Protein AF-A0A1V6HBG2-F1 (afdb_monomer_lite)

Secondary structure (DSSP, 8-state):
--------------------TTS--PPPHHHH-HHHHHHHHHHHHHT-GGGTPEEEETTEEEPPP-B-GGG--TTS-SS-GGG-B-----SSEEPPS--SHHHHHHHHHHHHHHGGGSS-THHHHTT--EETTSTTS----GGG--PPEEEE-TTT--EEEE----S-TT---HHHHHHHHHHHHHHHHHH--HHHHHHHHHHHHHHHHHHHHHHHHHHHHHT---

Structure (mmCIF, N/CA/C/O backbone):
data_AF-A0A1V6HBG2-F1
#
_entry.id   AF-A0A1V6HBG2-F1
#
loop_
_atom_site.group_PDB
_atom_site.id
_atom_site.type_symbol
_atom_site.label_atom_id
_atom_site.label_alt_id
_atom_site.label_comp_id
_atom_site.label_asym_id
_atom_site.label_entity_id
_atom_site.label_seq_id
_atom_site.pdbx_PDB_ins_code
_atom_site.Cartn_x
_atom_site.Cartn_y
_atom_site.Cartn_z
_atom_site.occupancy
_atom_site.B_iso_or_equiv
_atom_site.auth_seq_id
_atom_site.auth_comp_id
_atom_site.auth_asym_id
_atom_site.auth_atom_id
_atom_site.pdbx_PDB_model_num
ATOM 1 N N . MET A 1 1 ? 19.382 -9.567 -43.326 1.00 40.16 1 MET A N 1
ATOM 2 C CA . MET A 1 1 ? 19.054 -10.522 -42.252 1.00 40.16 1 MET A CA 1
ATOM 3 C C . MET A 1 1 ? 20.364 -11.150 -41.805 1.00 40.16 1 MET A C 1
ATOM 5 O O . MET A 1 1 ? 20.858 -12.051 -42.464 1.00 40.16 1 MET A O 1
ATOM 9 N N . THR A 1 2 ? 20.945 -10.594 -40.748 1.00 20.48 2 THR A N 1
ATOM 10 C CA . THR A 1 2 ? 22.055 -11.161 -39.975 1.00 20.48 2 THR A CA 1
ATOM 11 C C . THR A 1 2 ? 21.740 -10.829 -38.526 1.00 20.48 2 THR A C 1
ATOM 13 O O . THR A 1 2 ? 21.570 -9.667 -38.167 1.00 20.48 2 THR A O 1
ATOM 16 N N . LEU A 1 3 ? 21.523 -11.893 -37.759 1.00 33.72 3 LEU A N 1
ATOM 17 C CA . LEU A 1 3 ? 21.436 -11.902 -36.307 1.00 33.72 3 LEU A CA 1
ATO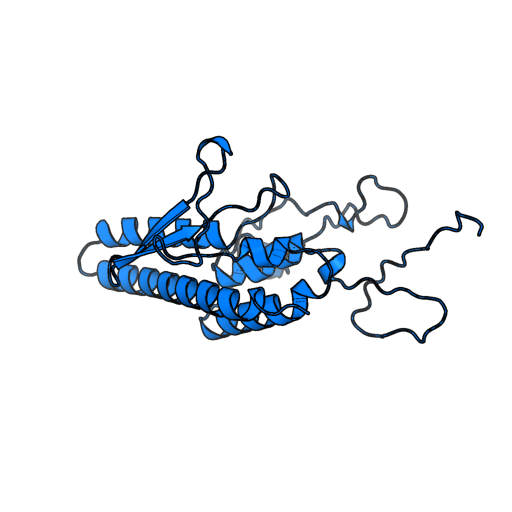M 18 C C . LEU A 1 3 ? 22.806 -11.510 -35.730 1.00 33.72 3 LEU A C 1
ATOM 20 O O . LEU A 1 3 ? 23.821 -11.705 -36.395 1.00 33.72 3 LEU A O 1
ATOM 24 N N . THR A 1 4 ? 22.786 -10.997 -34.499 1.00 38.78 4 THR A N 1
ATOM 25 C CA . THR A 1 4 ? 23.921 -10.593 -33.648 1.00 38.78 4 THR A CA 1
ATOM 26 C C . THR A 1 4 ? 24.711 -9.365 -34.102 1.00 38.78 4 THR A C 1
ATOM 28 O O . THR A 1 4 ? 25.715 -9.483 -34.791 1.00 38.78 4 THR A O 1
ATOM 31 N N . ASP A 1 5 ? 24.312 -8.197 -33.595 1.00 28.11 5 ASP A N 1
ATOM 32 C CA . ASP A 1 5 ? 25.282 -7.303 -32.960 1.00 28.11 5 ASP A CA 1
ATOM 33 C C . ASP A 1 5 ? 24.652 -6.692 -31.699 1.00 28.11 5 ASP A C 1
ATOM 35 O O . ASP A 1 5 ? 23.468 -6.351 -31.669 1.00 28.11 5 ASP A O 1
ATOM 39 N N . SER A 1 6 ? 25.425 -6.714 -30.623 1.00 28.81 6 SER A N 1
ATOM 40 C CA . SER A 1 6 ? 25.018 -6.545 -29.233 1.00 28.81 6 SER A CA 1
ATOM 41 C C . SER A 1 6 ? 24.585 -5.112 -28.941 1.00 28.81 6 SER A C 1
ATOM 43 O O . SER A 1 6 ? 25.405 -4.196 -28.968 1.00 28.81 6 SER A O 1
ATOM 45 N N . THR A 1 7 ? 23.311 -4.918 -28.598 1.00 35.06 7 THR A N 1
ATOM 46 C CA . THR A 1 7 ? 22.830 -3.680 -27.979 1.00 35.06 7 THR A CA 1
ATOM 47 C C . THR A 1 7 ? 23.600 -3.448 -26.685 1.00 35.06 7 THR A C 1
ATOM 49 O O . THR A 1 7 ? 23.367 -4.110 -25.675 1.00 35.06 7 THR A O 1
ATOM 52 N N . VAL A 1 8 ? 24.548 -2.515 -26.731 1.00 35.19 8 VAL A N 1
ATOM 53 C CA . VAL A 1 8 ? 25.175 -1.949 -25.541 1.00 35.19 8 VAL A CA 1
ATOM 54 C C . VAL A 1 8 ? 24.080 -1.204 -24.785 1.00 35.19 8 VAL A C 1
ATOM 56 O O . VAL A 1 8 ? 23.616 -0.149 -25.213 1.00 35.19 8 VAL A O 1
ATOM 59 N N . TYR A 1 9 ? 23.626 -1.784 -23.678 1.00 38.12 9 TYR A N 1
ATOM 60 C CA . TYR A 1 9 ? 22.721 -1.112 -22.759 1.00 38.12 9 TYR A CA 1
ATOM 61 C C . TYR A 1 9 ? 23.548 -0.163 -21.898 1.00 38.12 9 TYR A C 1
ATOM 63 O O . TYR A 1 9 ? 24.277 -0.589 -21.005 1.00 38.12 9 TYR A O 1
ATOM 71 N N . PHE A 1 10 ? 23.451 1.135 -22.170 1.00 37.22 10 PHE A N 1
ATOM 72 C CA . PHE A 1 10 ? 23.971 2.137 -21.252 1.00 37.22 10 PHE A CA 1
ATOM 73 C C . PHE A 1 10 ? 22.989 2.257 -20.084 1.00 37.22 10 PHE A C 1
ATOM 75 O O . PHE A 1 10 ? 21.961 2.925 -20.185 1.00 37.22 10 PHE A O 1
ATOM 82 N N . THR A 1 11 ? 23.292 1.598 -18.966 1.00 41.03 11 THR A N 1
ATOM 83 C CA . THR A 1 11 ? 22.636 1.873 -17.683 1.00 41.03 11 THR A CA 1
ATOM 84 C C . THR A 1 11 ? 23.168 3.207 -17.177 1.00 41.03 11 THR A C 1
ATOM 86 O O . THR A 1 11 ? 24.190 3.278 -16.498 1.00 41.03 11 THR A O 1
ATOM 89 N N . THR A 1 12 ? 22.534 4.289 -17.608 1.00 42.34 12 THR A N 1
ATOM 90 C CA . THR A 1 12 ? 22.891 5.641 -17.192 1.00 42.34 12 THR A CA 1
ATOM 91 C C . THR A 1 12 ? 21.928 6.114 -16.108 1.00 42.34 12 THR A C 1
ATOM 93 O O . THR A 1 12 ? 20.716 5.966 -16.232 1.00 42.34 12 THR A O 1
ATOM 96 N N . ASN A 1 13 ? 22.467 6.692 -15.033 1.00 39.66 13 ASN A N 1
ATOM 97 C CA . ASN A 1 13 ? 21.696 7.213 -13.895 1.00 39.66 13 ASN A CA 1
ATOM 98 C C . ASN A 1 13 ? 21.085 8.598 -14.188 1.00 39.66 13 ASN A C 1
ATOM 100 O O . ASN A 1 13 ? 20.590 9.267 -13.281 1.00 39.66 13 ASN A O 1
ATOM 104 N N . TYR A 1 14 ? 21.169 9.066 -15.436 1.00 36.22 14 TYR A N 1
ATOM 105 C CA . TYR A 1 14 ? 20.658 10.365 -15.842 1.00 36.22 14 TYR A CA 1
ATOM 106 C C . TYR A 1 14 ? 19.145 10.292 -16.048 1.00 36.22 14 TYR A C 1
ATOM 108 O O . TYR A 1 14 ? 18.638 9.838 -17.073 1.00 36.22 14 TYR A O 1
ATOM 116 N N . VAL A 1 15 ? 18.420 10.764 -15.036 1.00 42.03 15 VAL A N 1
ATOM 117 C CA . VAL A 1 15 ? 16.996 11.068 -15.134 1.00 42.03 15 VAL A CA 1
ATOM 118 C C . VAL A 1 15 ? 16.856 12.316 -16.003 1.00 42.03 15 VAL A C 1
ATOM 120 O O . VAL A 1 15 ? 17.037 13.433 -15.529 1.00 42.03 15 VAL A O 1
ATOM 123 N N . GLY A 1 16 ? 16.551 12.118 -17.283 1.00 36.56 16 GLY A N 1
ATOM 124 C CA . GLY A 1 16 ? 16.119 13.195 -18.168 1.00 36.56 16 GLY A CA 1
ATOM 125 C C . GLY A 1 16 ? 17.126 13.575 -19.242 1.00 36.56 16 GLY A C 1
ATOM 126 O O . GLY A 1 16 ? 17.815 14.575 -19.130 1.00 36.56 16 GLY A O 1
ATOM 127 N N . GLU A 1 17 ? 17.128 12.821 -20.332 1.00 34.53 17 GLU A N 1
ATOM 128 C CA . GLU A 1 17 ? 17.097 13.399 -21.676 1.00 34.53 17 GLU A CA 1
ATOM 129 C C . GLU A 1 17 ? 16.695 12.280 -22.638 1.00 34.53 17 GLU A C 1
ATOM 131 O O . GLU A 1 17 ? 17.318 11.217 -22.681 1.00 34.53 17 GLU A O 1
ATOM 136 N N . GLN A 1 18 ? 15.616 12.488 -23.395 1.00 40.25 18 GLN A N 1
ATOM 137 C CA . GLN A 1 18 ? 15.393 11.725 -24.618 1.00 40.25 18 GLN A CA 1
ATOM 138 C C . GLN A 1 18 ? 16.570 12.049 -25.543 1.00 40.25 18 GLN A C 1
ATOM 140 O O . GLN A 1 18 ? 16.596 13.102 -26.174 1.00 40.25 18 GLN A O 1
ATOM 145 N N . LEU A 1 19 ? 17.584 11.183 -25.567 1.00 38.66 19 LEU A N 1
ATOM 146 C CA . LEU A 1 19 ? 18.695 11.317 -26.500 1.00 38.66 19 LEU A CA 1
ATOM 147 C C . LEU A 1 19 ? 18.149 11.280 -27.932 1.00 38.66 19 LEU A C 1
ATOM 149 O O . LEU A 1 19 ? 17.305 10.447 -28.270 1.00 38.66 19 LEU A O 1
ATOM 153 N N . ASN A 1 20 ? 18.642 12.204 -28.761 1.00 34.88 20 ASN A N 1
ATOM 154 C CA . ASN A 1 20 ? 18.311 12.308 -30.179 1.00 34.88 20 ASN A CA 1
ATOM 155 C C . ASN A 1 20 ? 18.386 10.939 -30.875 1.00 34.88 20 ASN A C 1
ATOM 157 O O . ASN A 1 20 ? 19.337 10.176 -30.688 1.00 34.88 20 ASN A O 1
ATOM 161 N N . ILE A 1 21 ? 17.370 10.662 -31.696 1.00 37.62 21 ILE A N 1
ATOM 162 C CA . ILE A 1 21 ? 17.192 9.422 -32.455 1.00 37.62 21 ILE A CA 1
ATOM 163 C C . ILE A 1 21 ? 18.471 9.128 -33.249 1.00 37.62 21 ILE A C 1
ATOM 165 O O . ILE A 1 21 ? 18.809 9.853 -34.184 1.00 37.62 21 ILE A O 1
ATOM 169 N N . GLY A 1 22 ? 19.183 8.064 -32.869 1.00 39.09 22 GLY A N 1
ATOM 170 C CA . GLY A 1 22 ? 20.369 7.618 -33.596 1.00 39.09 22 GLY A CA 1
ATOM 171 C C . GLY A 1 22 ? 21.224 6.548 -32.919 1.00 39.09 22 GLY A C 1
ATOM 172 O O . GLY A 1 22 ? 21.730 5.688 -33.630 1.00 39.09 22 GLY A O 1
ATOM 173 N N . VAL A 1 23 ? 21.416 6.556 -31.589 1.00 39.62 23 VAL A N 1
ATOM 174 C CA . VAL A 1 23 ? 22.375 5.597 -30.975 1.00 39.62 23 VAL A CA 1
ATOM 175 C C . VAL A 1 23 ? 22.161 5.233 -29.494 1.00 39.62 23 VAL A C 1
ATOM 177 O O . VAL A 1 23 ? 22.979 4.510 -28.934 1.00 39.62 23 VAL A O 1
ATOM 180 N N . GLY A 1 24 ? 21.088 5.679 -28.836 1.00 40.38 24 GLY A N 1
ATOM 181 C CA . GLY A 1 24 ? 20.866 5.377 -27.415 1.00 40.38 24 GLY A CA 1
ATOM 182 C C . GLY A 1 24 ? 19.439 4.937 -27.133 1.00 40.38 24 GLY A C 1
ATOM 183 O O . GLY A 1 24 ? 18.517 5.736 -27.245 1.00 40.38 24 GLY A O 1
ATOM 184 N N . THR A 1 25 ? 19.247 3.679 -26.744 1.00 46.53 25 THR A N 1
ATOM 185 C CA . THR A 1 25 ? 18.007 3.243 -26.093 1.00 46.53 25 THR A CA 1
ATOM 186 C C . THR A 1 25 ? 18.159 3.546 -24.604 1.00 46.53 25 THR A C 1
ATOM 188 O O . THR A 1 25 ? 18.955 2.898 -23.928 1.00 46.53 25 THR A O 1
ATOM 191 N N . SER A 1 26 ? 17.466 4.564 -24.089 1.00 49.25 26 SER A N 1
ATOM 192 C CA . SER A 1 26 ? 17.419 4.821 -22.648 1.00 49.25 26 SER A CA 1
ATOM 193 C C . SER A 1 26 ? 16.424 3.862 -21.992 1.00 49.25 26 SER A C 1
ATOM 195 O O . SER A 1 26 ? 15.272 3.755 -22.408 1.00 49.25 26 SER A O 1
ATOM 197 N N . LEU A 1 27 ? 16.879 3.134 -20.974 1.00 55.50 27 LEU A N 1
ATOM 198 C CA . LEU A 1 27 ? 16.015 2.351 -20.092 1.00 55.50 27 LEU A CA 1
ATOM 199 C C . LEU A 1 27 ? 15.569 3.253 -18.942 1.00 55.50 27 LEU A C 1
ATOM 201 O O . LEU A 1 27 ? 16.401 3.876 -18.283 1.00 55.50 27 LEU A O 1
ATOM 205 N N . GLY A 1 28 ? 14.259 3.339 -18.710 1.00 58.44 28 GLY A N 1
ATOM 206 C CA . GLY A 1 28 ? 13.721 4.081 -17.575 1.00 58.44 28 GLY A CA 1
ATOM 207 C C . GLY A 1 28 ? 14.159 3.451 -16.252 1.00 58.44 28 GLY A C 1
ATOM 208 O O . GLY A 1 28 ? 14.283 2.230 -16.143 1.00 58.44 28 GLY A O 1
ATOM 209 N N . PHE A 1 29 ? 14.358 4.274 -15.219 1.00 65.00 29 PHE A N 1
ATOM 210 C CA . PHE A 1 29 ? 14.676 3.789 -13.869 1.00 65.00 29 PHE A CA 1
ATOM 211 C C . PHE A 1 29 ? 13.619 2.790 -13.368 1.00 65.00 29 PHE A C 1
ATOM 213 O O . PHE A 1 29 ? 13.948 1.785 -12.747 1.00 65.00 29 PHE A O 1
ATOM 220 N N . ASN A 1 30 ? 12.352 3.019 -13.713 1.00 63.91 30 ASN A N 1
ATOM 221 C CA . ASN A 1 30 ? 11.237 2.126 -13.417 1.00 63.91 30 ASN A CA 1
ATOM 222 C C . ASN A 1 30 ? 11.290 0.781 -14.141 1.00 63.91 30 ASN A C 1
ATOM 224 O O . ASN A 1 30 ? 10.834 -0.211 -13.585 1.00 63.91 30 ASN A O 1
ATOM 228 N N . THR A 1 31 ? 11.886 0.727 -15.331 1.00 65.00 31 THR A N 1
ATOM 229 C CA . THR A 1 31 ? 12.121 -0.533 -16.047 1.00 65.00 31 THR A CA 1
ATOM 230 C C . THR A 1 31 ? 13.219 -1.361 -15.382 1.00 65.00 31 THR A C 1
ATOM 232 O O . THR A 1 31 ? 13.162 -2.585 -15.382 1.00 65.00 31 THR A O 1
ATOM 235 N N . MET A 1 32 ? 14.226 -0.697 -14.811 1.00 67.19 32 MET A N 1
ATOM 236 C CA . MET A 1 32 ? 15.386 -1.360 -14.207 1.00 67.19 32 MET A CA 1
ATOM 237 C C . MET A 1 32 ? 15.162 -1.753 -12.742 1.00 67.19 32 MET A C 1
ATOM 239 O O . MET A 1 32 ? 15.692 -2.769 -12.297 1.00 67.19 32 MET A O 1
ATOM 243 N N . TYR A 1 33 ? 14.374 -0.969 -11.998 1.00 72.44 33 TYR A N 1
ATOM 244 C CA . TYR A 1 33 ? 14.186 -1.119 -10.550 1.00 72.44 33 TYR A CA 1
ATOM 245 C C . TYR A 1 33 ? 12.709 -1.179 -10.119 1.00 72.44 33 TYR A C 1
ATOM 247 O O . TYR A 1 33 ? 12.312 -0.478 -9.179 1.00 72.44 33 TYR A O 1
ATOM 255 N N . PRO A 1 34 ? 11.864 -2.012 -10.759 1.00 72.69 34 PRO A N 1
ATOM 256 C CA . PRO A 1 34 ? 10.439 -2.083 -10.428 1.00 72.69 34 PRO A CA 1
ATOM 257 C C . PRO A 1 34 ? 10.210 -2.560 -8.987 1.00 72.69 34 PRO A C 1
ATOM 259 O O . PRO A 1 34 ? 9.301 -2.086 -8.302 1.00 72.69 34 PRO A O 1
ATOM 262 N N . ARG A 1 35 ? 11.094 -3.426 -8.475 1.00 76.12 35 ARG A N 1
ATOM 263 C CA . ARG A 1 35 ? 11.065 -3.886 -7.084 1.00 76.12 35 ARG A CA 1
ATOM 264 C C . ARG A 1 35 ? 11.293 -2.743 -6.101 1.00 76.12 35 ARG A C 1
ATOM 266 O O . ARG A 1 35 ? 10.476 -2.552 -5.211 1.00 76.12 35 ARG A O 1
ATOM 273 N N . GLN A 1 36 ? 12.380 -1.985 -6.255 1.00 77.75 36 GLN A N 1
ATOM 274 C CA . GLN A 1 36 ? 12.714 -0.889 -5.340 1.00 77.75 36 GLN A CA 1
ATOM 275 C C . GLN A 1 36 ? 11.630 0.188 -5.365 1.00 77.75 36 GLN A C 1
ATOM 277 O O . GLN A 1 36 ? 11.296 0.743 -4.325 1.00 77.75 36 GLN A O 1
ATOM 282 N N . LEU A 1 37 ? 11.032 0.455 -6.529 1.00 78.75 37 LEU A N 1
ATOM 283 C CA . LEU A 1 37 ? 9.897 1.368 -6.612 1.00 78.75 37 LEU A CA 1
ATOM 284 C C . LEU A 1 37 ? 8.662 0.828 -5.891 1.00 78.75 37 LEU A C 1
ATOM 286 O O . LEU A 1 37 ? 8.026 1.585 -5.165 1.00 78.75 37 LEU A O 1
ATOM 290 N N . THR A 1 38 ? 8.350 -0.463 -6.032 1.00 80.62 38 THR A N 1
ATOM 291 C CA . THR A 1 38 ? 7.241 -1.098 -5.299 1.00 80.62 38 THR A CA 1
ATOM 292 C C . THR A 1 38 ? 7.481 -1.062 -3.790 1.00 80.62 38 THR A C 1
ATOM 294 O O . THR A 1 38 ? 6.574 -0.720 -3.036 1.00 80.62 38 THR A O 1
ATOM 297 N N . GLU A 1 39 ? 8.706 -1.345 -3.342 1.00 83.69 39 GLU A N 1
ATOM 298 C CA . GLU A 1 39 ? 9.106 -1.254 -1.936 1.00 83.69 39 GLU A CA 1
ATOM 299 C C . GLU A 1 39 ? 8.963 0.182 -1.413 1.00 83.69 39 GLU A C 1
ATOM 301 O O . GLU A 1 39 ? 8.314 0.397 -0.397 1.00 83.69 39 GLU A O 1
ATOM 306 N N . VAL A 1 40 ? 9.492 1.189 -2.112 1.00 82.94 40 VAL A N 1
ATOM 307 C CA . VAL A 1 40 ? 9.431 2.586 -1.648 1.00 82.94 40 VAL A CA 1
ATOM 308 C C . VAL A 1 40 ? 8.011 3.134 -1.685 1.00 82.94 40 VAL A C 1
ATOM 310 O O . VAL A 1 40 ? 7.500 3.577 -0.661 1.00 82.94 40 VAL A O 1
ATOM 313 N N . PHE A 1 41 ? 7.354 3.102 -2.845 1.00 85.75 41 PHE A N 1
ATOM 314 C CA . PHE A 1 41 ? 6.022 3.686 -3.003 1.00 85.75 41 PHE A CA 1
ATOM 315 C C . PHE A 1 41 ? 5.008 2.915 -2.172 1.00 85.75 41 PHE A C 1
ATOM 317 O O . PHE A 1 41 ? 4.245 3.510 -1.414 1.00 85.75 41 PHE A O 1
ATOM 324 N N . GLY A 1 42 ? 5.034 1.588 -2.283 1.00 86.00 42 GLY A N 1
ATOM 325 C CA . GLY A 1 42 ? 4.126 0.715 -1.563 1.00 86.00 42 GLY A CA 1
ATOM 326 C C . GLY A 1 42 ? 4.255 0.865 -0.060 1.00 86.00 42 GLY A C 1
ATOM 327 O O . GLY A 1 42 ? 3.247 0.981 0.626 1.00 86.00 42 GLY A O 1
ATOM 328 N N . SER A 1 43 ? 5.476 0.944 0.459 1.00 86.31 43 SER A N 1
ATOM 329 C CA . SER A 1 43 ? 5.666 1.088 1.897 1.00 86.31 43 SER A CA 1
ATOM 330 C C . SER A 1 43 ? 5.249 2.453 2.435 1.00 86.31 43 SER A C 1
ATOM 332 O O . SER A 1 43 ? 4.696 2.507 3.525 1.00 86.31 43 SER A O 1
ATOM 334 N N . ILE A 1 44 ? 5.411 3.545 1.678 1.00 88.06 44 ILE A N 1
ATOM 335 C CA . ILE A 1 44 ? 4.853 4.850 2.071 1.00 88.06 44 ILE A CA 1
ATOM 336 C C . ILE A 1 44 ? 3.321 4.783 2.088 1.00 88.06 44 ILE A C 1
ATOM 338 O O . ILE A 1 44 ? 2.690 5.265 3.023 1.00 88.06 44 ILE A O 1
ATOM 342 N N . ILE A 1 45 ? 2.709 4.140 1.089 1.00 88.19 45 ILE A N 1
ATOM 343 C CA . ILE A 1 45 ? 1.249 3.985 1.020 1.00 88.19 45 ILE A CA 1
ATOM 344 C C . ILE A 1 45 ? 0.722 3.186 2.221 1.00 88.19 45 ILE A C 1
ATOM 346 O O . ILE A 1 45 ? -0.271 3.571 2.834 1.00 88.19 45 ILE A O 1
ATOM 350 N N . VAL A 1 46 ? 1.405 2.103 2.592 1.00 88.69 46 VAL A N 1
ATOM 351 C CA . VAL A 1 46 ? 1.040 1.253 3.738 1.00 88.69 46 VAL A CA 1
ATOM 352 C C . VAL A 1 46 ? 1.418 1.892 5.088 1.00 88.69 46 VAL A C 1
ATOM 354 O O . VAL A 1 46 ? 0.823 1.570 6.123 1.00 88.69 46 VAL A O 1
ATOM 357 N N . GLY A 1 47 ? 2.375 2.822 5.104 1.00 85.19 47 GLY A N 1
ATOM 358 C CA . GLY A 1 47 ? 3.017 3.340 6.320 1.00 85.19 47 GLY A CA 1
ATOM 359 C C . GLY A 1 47 ? 4.052 2.374 6.918 1.00 85.19 47 GLY A C 1
ATOM 360 O O . GLY A 1 47 ? 4.316 2.402 8.118 1.00 85.19 47 GLY A O 1
ATOM 361 N N . ASP A 1 48 ? 4.613 1.480 6.104 1.00 86.06 48 ASP A N 1
ATOM 362 C CA . ASP A 1 48 ? 5.640 0.514 6.490 1.00 86.06 48 ASP A CA 1
ATOM 363 C C . ASP A 1 48 ? 7.036 1.156 6.418 1.00 86.06 48 ASP A C 1
ATOM 365 O O . ASP A 1 48 ? 7.662 1.283 5.365 1.00 86.06 48 ASP A O 1
ATOM 369 N N . LYS A 1 49 ? 7.536 1.619 7.561 1.00 84.25 49 LYS A N 1
ATOM 370 C CA . LYS A 1 49 ? 8.785 2.394 7.640 1.00 84.25 49 LYS A CA 1
ATOM 371 C C . LYS A 1 49 ? 10.023 1.577 7.238 1.00 84.25 49 LYS A C 1
ATOM 373 O O . LYS A 1 49 ? 11.021 2.168 6.817 1.00 84.25 49 LYS A O 1
ATOM 378 N N . ASP A 1 50 ? 9.942 0.244 7.248 1.0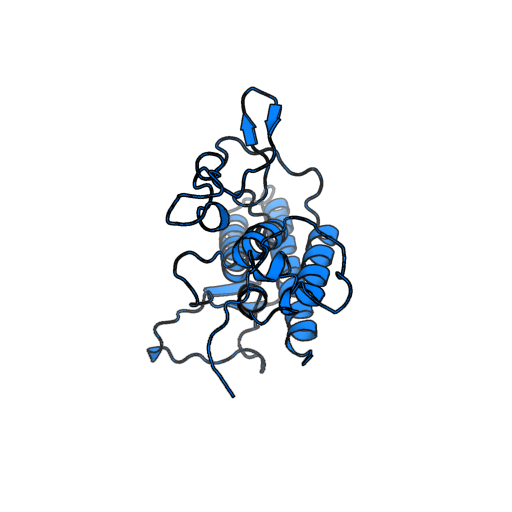0 81.88 50 ASP A N 1
ATOM 379 C CA . ASP A 1 50 ? 11.058 -0.668 6.965 1.00 81.88 50 ASP A CA 1
ATOM 380 C C . ASP A 1 50 ? 11.687 -0.490 5.586 1.00 81.88 50 ASP A C 1
ATOM 382 O O . ASP A 1 50 ? 12.837 -0.900 5.406 1.00 81.88 50 ASP A O 1
ATOM 386 N N . TYR A 1 51 ? 10.963 0.079 4.618 1.00 80.31 51 TYR A N 1
ATOM 387 C CA . TYR A 1 51 ? 11.395 0.164 3.220 1.00 80.31 51 TYR A CA 1
ATOM 388 C C . TYR A 1 51 ? 11.667 1.589 2.723 1.00 80.31 51 TYR A C 1
ATOM 390 O O . TYR A 1 51 ? 12.274 1.728 1.665 1.00 80.31 51 TYR A O 1
ATOM 398 N N . HIS A 1 52 ? 11.300 2.638 3.467 1.00 81.88 52 HIS A N 1
ATOM 399 C CA . HIS A 1 52 ? 11.489 4.030 3.022 1.00 81.88 52 HIS A CA 1
ATOM 400 C C . HIS A 1 52 ? 12.064 4.977 4.086 1.00 81.88 52 HIS A C 1
ATOM 402 O O . HIS A 1 52 ? 12.591 6.034 3.729 1.00 81.88 52 HIS A O 1
ATOM 408 N N . ALA A 1 53 ? 11.994 4.631 5.377 1.00 82.50 53 ALA A N 1
ATOM 409 C CA . ALA A 1 53 ? 12.454 5.522 6.435 1.00 82.50 53 ALA A CA 1
ATOM 410 C C . ALA A 1 53 ? 13.982 5.679 6.441 1.00 82.50 53 ALA A C 1
ATOM 412 O O . ALA A 1 53 ? 14.736 4.767 6.085 1.00 82.50 53 ALA A O 1
ATOM 413 N N . TRP A 1 54 ? 14.433 6.862 6.859 1.00 84.38 54 TRP A N 1
ATOM 414 C CA . TRP A 1 54 ? 15.850 7.175 7.055 1.00 84.38 54 TRP A CA 1
ATOM 415 C C . TRP A 1 54 ? 16.370 6.511 8.330 1.00 84.38 54 TRP A C 1
ATOM 417 O O . TRP A 1 54 ? 15.607 6.307 9.278 1.00 84.38 54 TRP A O 1
ATOM 427 N N . SER A 1 55 ? 17.669 6.209 8.377 1.00 81.25 55 SER A N 1
ATOM 428 C CA . SER A 1 55 ? 18.303 5.690 9.591 1.00 81.25 55 SER A CA 1
ATOM 429 C C . SER A 1 55 ? 18.751 6.836 10.500 1.00 81.25 55 SER A C 1
ATOM 431 O O . SER A 1 55 ? 19.159 7.898 10.033 1.00 81.25 55 SER A O 1
ATOM 433 N N . ALA A 1 56 ? 18.664 6.647 11.814 1.00 77.56 56 ALA A N 1
ATOM 434 C CA . ALA A 1 56 ? 19.225 7.554 12.809 1.00 77.56 56 ALA A CA 1
ATOM 435 C C . ALA A 1 56 ? 20.517 6.951 13.375 1.00 77.56 56 ALA A C 1
ATOM 437 O O . ALA A 1 56 ? 20.534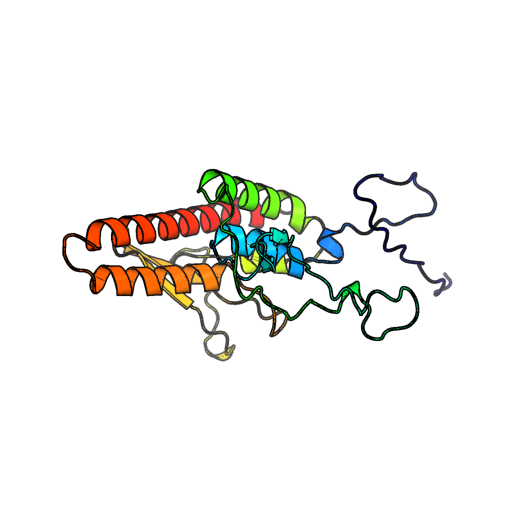 6.386 14.469 1.00 77.56 56 ALA A O 1
ATOM 438 N N . GLU A 1 57 ? 21.609 7.055 12.623 1.00 74.62 57 GLU A N 1
ATOM 439 C CA . GLU A 1 57 ? 22.925 6.568 13.041 1.00 74.62 57 GLU A CA 1
ATOM 440 C C . GLU A 1 57 ? 23.795 7.720 13.552 1.00 74.62 57 GLU A C 1
ATOM 442 O O . GLU A 1 57 ? 23.981 8.737 12.881 1.00 74.62 57 GLU A O 1
ATOM 447 N N . GLY A 1 58 ? 24.335 7.577 14.767 1.00 71.44 58 GLY A N 1
ATOM 448 C CA . GLY A 1 58 ? 25.218 8.588 15.363 1.00 71.44 58 GLY A CA 1
ATOM 449 C C . GLY A 1 58 ? 24.533 9.929 15.662 1.00 71.44 58 GLY A C 1
ATOM 450 O O . GLY A 1 58 ? 25.186 10.971 15.632 1.00 71.44 58 GLY A O 1
ATOM 451 N N . GLY A 1 59 ? 23.218 9.924 15.915 1.00 76.69 59 GLY A N 1
ATOM 452 C CA . GLY A 1 59 ? 22.438 11.135 16.203 1.00 76.69 59 GLY A CA 1
ATOM 453 C C . GLY A 1 59 ? 22.164 12.017 14.980 1.00 76.69 59 GLY A C 1
ATOM 454 O O . GLY A 1 59 ? 21.751 13.165 15.134 1.00 76.69 59 GLY A O 1
ATOM 455 N N . ARG A 1 60 ? 22.401 11.505 13.765 1.00 79.38 60 ARG A N 1
ATOM 456 C CA . ARG A 1 60 ? 22.098 12.187 12.504 1.00 79.38 60 ARG A CA 1
ATOM 457 C C . ARG A 1 60 ? 21.208 11.311 11.639 1.00 79.38 60 ARG A C 1
ATOM 459 O O . ARG A 1 60 ? 21.370 10.095 11.602 1.00 79.38 60 ARG A O 1
ATOM 466 N N . ALA A 1 61 ? 20.287 11.954 10.933 1.00 80.19 61 ALA A N 1
ATOM 467 C CA . ALA A 1 61 ? 19.472 11.282 9.940 1.00 80.19 61 ALA A CA 1
ATOM 468 C C . ALA A 1 61 ? 20.347 10.969 8.716 1.00 80.19 61 ALA A C 1
ATOM 470 O O . ALA A 1 61 ? 20.958 11.876 8.145 1.00 80.19 61 ALA A O 1
ATOM 471 N N . GLN A 1 62 ? 20.427 9.698 8.336 1.00 78.62 62 GLN A N 1
ATOM 472 C CA . GLN A 1 62 ? 21.092 9.246 7.124 1.00 78.62 62 GLN A CA 1
ATOM 473 C C . GLN A 1 62 ? 20.052 8.733 6.126 1.00 78.62 62 GLN A C 1
ATOM 475 O O . GLN A 1 62 ? 19.146 7.982 6.507 1.00 78.62 62 GLN A O 1
ATOM 480 N N . PRO A 1 63 ? 20.157 9.127 4.846 1.00 77.38 63 PRO A N 1
ATOM 481 C CA . PRO A 1 63 ? 19.243 8.648 3.826 1.00 77.38 63 PRO A CA 1
ATOM 482 C C . PRO A 1 63 ? 19.350 7.129 3.703 1.00 77.38 63 PRO A C 1
ATOM 484 O O . PRO A 1 63 ? 20.436 6.551 3.797 1.00 77.38 63 PRO A O 1
ATOM 487 N N . ARG A 1 64 ? 18.210 6.483 3.458 1.00 76.56 64 ARG A N 1
ATOM 488 C CA . ARG A 1 64 ? 18.173 5.044 3.215 1.00 76.56 64 ARG A CA 1
ATOM 489 C C . ARG A 1 64 ? 19.023 4.687 1.996 1.00 76.56 64 ARG A C 1
ATOM 491 O O . ARG A 1 64 ? 18.871 5.277 0.926 1.00 76.56 64 ARG A O 1
ATOM 498 N N . LYS A 1 65 ? 19.865 3.667 2.147 1.00 76.25 65 LYS A N 1
ATOM 499 C CA . LYS A 1 65 ? 20.615 3.058 1.045 1.00 76.25 65 LYS A CA 1
ATOM 500 C C . LYS A 1 65 ? 19.819 1.870 0.508 1.00 76.25 65 LYS A C 1
ATOM 502 O O . LYS A 1 65 ? 19.556 0.927 1.243 1.00 76.25 65 LYS A O 1
ATOM 507 N N . TYR A 1 66 ? 19.424 1.922 -0.761 1.00 74.69 66 TYR A N 1
ATOM 508 C CA . TYR A 1 66 ? 18.660 0.847 -1.417 1.00 74.69 66 TYR A CA 1
ATOM 509 C C . TYR A 1 66 ? 19.552 -0.231 -2.040 1.00 74.69 66 TYR A C 1
ATOM 511 O O . TYR A 1 66 ? 19.145 -1.385 -2.178 1.00 74.69 66 TYR A O 1
ATOM 519 N N . PHE A 1 67 ? 20.777 0.150 -2.390 1.00 74.75 67 PHE A N 1
ATOM 520 C CA . PHE A 1 67 ? 21.777 -0.709 -3.008 1.00 74.75 67 PHE A CA 1
ATOM 521 C C . PHE A 1 67 ? 22.960 -0.877 -2.063 1.00 74.75 67 PHE A C 1
ATOM 523 O O . PHE A 1 67 ? 23.253 0.020 -1.268 1.00 74.75 67 PHE A O 1
ATOM 530 N N . ASP A 1 68 ? 23.610 -2.032 -2.147 1.00 69.56 68 ASP A N 1
ATOM 531 C CA . ASP A 1 68 ? 24.849 -2.293 -1.426 1.00 69.56 68 ASP A CA 1
ATOM 532 C C . ASP A 1 68 ? 25.964 -1.371 -1.947 1.00 69.56 68 ASP A C 1
ATOM 534 O O . ASP A 1 68 ? 26.392 -1.463 -3.101 1.00 69.56 68 ASP A O 1
ATOM 538 N N . GLU A 1 69 ? 26.424 -0.462 -1.087 1.00 64.19 69 GLU A N 1
ATOM 539 C CA . GLU A 1 69 ? 27.469 0.512 -1.411 1.00 64.19 69 GLU A CA 1
ATOM 540 C C . GLU A 1 69 ? 28.845 -0.132 -1.623 1.00 64.19 69 GLU A C 1
ATOM 542 O O . GLU A 1 69 ? 29.691 0.430 -2.319 1.00 64.19 69 GLU A O 1
ATOM 547 N N . TYR A 1 70 ? 29.059 -1.325 -1.065 1.00 64.25 70 TYR A N 1
ATOM 548 C CA . TYR A 1 70 ? 30.307 -2.074 -1.186 1.00 64.25 70 TYR A CA 1
ATOM 549 C C . TYR A 1 70 ? 30.330 -2.975 -2.418 1.00 64.25 70 TYR A C 1
ATOM 551 O O . TYR A 1 70 ? 31.392 -3.464 -2.796 1.00 64.25 70 TYR A O 1
ATOM 559 N N . ASN A 1 71 ? 29.185 -3.149 -3.084 1.00 59.25 71 ASN A N 1
ATOM 560 C CA . ASN A 1 71 ? 29.094 -3.881 -4.340 1.00 59.25 71 ASN A CA 1
ATOM 561 C C . ASN A 1 71 ? 29.191 -2.970 -5.579 1.00 59.25 71 ASN A C 1
ATOM 563 O O . ASN A 1 71 ? 28.969 -3.439 -6.689 1.00 59.25 71 ASN A O 1
ATOM 567 N N . MET A 1 72 ? 29.508 -1.676 -5.422 1.00 55.28 72 MET A N 1
ATOM 568 C CA . MET A 1 72 ? 29.513 -0.670 -6.501 1.00 55.28 72 MET A CA 1
ATOM 569 C C . MET A 1 72 ? 30.705 -0.730 -7.471 1.00 55.28 72 MET A C 1
ATOM 571 O O . MET A 1 72 ? 30.848 0.175 -8.298 1.00 55.28 72 MET A O 1
ATOM 575 N N . ASP A 1 73 ? 31.558 -1.756 -7.414 1.00 53.66 73 ASP A N 1
ATOM 576 C CA . ASP A 1 73 ? 32.659 -1.876 -8.371 1.00 53.66 73 ASP A CA 1
ATOM 577 C C . ASP A 1 73 ? 32.095 -2.100 -9.779 1.00 53.66 73 ASP A C 1
ATOM 579 O O . ASP A 1 73 ? 31.616 -3.178 -10.137 1.00 53.66 73 ASP A O 1
ATOM 583 N N . ALA A 1 74 ? 32.158 -1.037 -10.583 1.00 46.91 74 ALA A N 1
ATOM 584 C CA . ALA A 1 74 ? 31.469 -0.856 -11.858 1.00 46.91 74 ALA A CA 1
ATOM 585 C C . ALA A 1 74 ? 31.807 -1.894 -12.949 1.00 46.91 74 ALA A C 1
ATOM 587 O O . ALA A 1 74 ? 31.271 -1.806 -14.052 1.00 46.91 74 ALA A O 1
ATOM 588 N N . TYR A 1 75 ? 32.681 -2.870 -12.672 1.00 44.09 75 TYR A N 1
ATOM 589 C CA . TYR A 1 75 ? 33.238 -3.750 -13.698 1.00 44.09 75 TYR A CA 1
ATOM 590 C C . TYR A 1 75 ? 33.372 -5.238 -13.345 1.00 44.09 75 TYR A C 1
ATOM 592 O O . TYR A 1 75 ? 33.638 -6.009 -14.263 1.00 44.09 75 TYR A O 1
ATOM 600 N N . THR A 1 76 ? 33.217 -5.697 -12.092 1.00 49.78 76 THR A N 1
ATOM 601 C CA . THR A 1 76 ? 33.647 -7.082 -11.752 1.00 49.78 76 THR A CA 1
ATOM 602 C C . THR A 1 76 ? 32.918 -7.773 -10.594 1.00 49.78 76 THR A C 1
ATOM 604 O O . THR A 1 76 ? 33.526 -8.572 -9.885 1.00 49.78 76 THR A O 1
ATOM 607 N N . VAL A 1 77 ? 31.610 -7.567 -10.413 1.00 53.38 77 VAL A N 1
ATOM 608 C CA . VAL A 1 77 ? 30.868 -8.358 -9.413 1.00 53.38 77 VAL A CA 1
ATOM 609 C C . VAL A 1 77 ? 29.627 -9.015 -10.002 1.00 53.38 77 VAL A C 1
ATOM 611 O O . VAL A 1 77 ? 28.793 -8.377 -10.643 1.00 53.38 77 VAL A O 1
ATOM 614 N N . SER A 1 78 ? 29.551 -10.335 -9.818 1.00 55.44 78 SER A N 1
ATOM 615 C CA . SER A 1 78 ? 28.382 -11.158 -10.107 1.00 55.44 78 SER A CA 1
ATOM 616 C C . SER A 1 78 ? 27.747 -11.547 -8.769 1.00 55.44 78 SER A C 1
ATOM 618 O O . SER A 1 78 ? 28.357 -12.336 -8.044 1.00 55.44 78 SER A O 1
ATOM 620 N N . PRO A 1 79 ? 26.542 -11.055 -8.432 1.00 57.88 79 PRO A N 1
ATOM 621 C CA . PRO A 1 79 ? 25.649 -10.233 -9.254 1.00 57.88 79 PRO A CA 1
ATOM 622 C C . PRO A 1 79 ? 26.007 -8.735 -9.260 1.00 57.88 79 PRO A C 1
ATOM 624 O O . PRO A 1 79 ? 26.653 -8.227 -8.344 1.00 57.88 79 PRO A O 1
ATOM 627 N N . SER A 1 80 ? 25.546 -8.038 -10.307 1.00 57.66 80 SER A N 1
ATOM 628 C CA . SER A 1 80 ? 25.739 -6.594 -10.500 1.00 57.66 80 SER A CA 1
ATOM 629 C C . SER A 1 80 ? 25.343 -5.784 -9.248 1.00 57.66 80 SER A C 1
ATOM 631 O O . SER A 1 80 ? 24.334 -6.131 -8.632 1.00 57.66 80 SER A O 1
ATOM 633 N N . PRO A 1 81 ? 26.047 -4.683 -8.900 1.00 55.97 81 PRO A N 1
ATOM 634 C CA . PRO A 1 81 ? 25.662 -3.753 -7.826 1.00 55.97 81 PRO A CA 1
ATOM 635 C C . PRO A 1 81 ? 24.176 -3.398 -7.807 1.00 55.97 81 PRO A C 1
ATOM 637 O O . PRO A 1 81 ? 23.536 -3.378 -6.761 1.00 55.97 81 PRO A O 1
ATOM 640 N N . TYR A 1 82 ? 23.617 -3.184 -8.994 1.00 54.53 82 TYR A N 1
ATOM 641 C CA . TYR A 1 82 ? 22.231 -2.792 -9.225 1.00 54.53 82 TYR A CA 1
ATOM 642 C C . TYR A 1 82 ? 21.214 -3.910 -8.931 1.00 54.53 82 TYR A C 1
ATOM 644 O O . TYR A 1 82 ? 20.015 -3.660 -8.844 1.00 54.53 82 TYR A O 1
ATOM 652 N N . LEU A 1 83 ? 21.689 -5.144 -8.751 1.00 59.47 83 LEU A N 1
ATOM 653 C CA . LEU A 1 83 ? 20.905 -6.323 -8.379 1.00 59.47 83 LEU A CA 1
ATOM 654 C C . LEU A 1 83 ? 21.173 -6.779 -6.936 1.00 59.47 83 LEU A C 1
ATOM 656 O O . LEU A 1 83 ? 20.497 -7.691 -6.456 1.00 59.47 83 LEU A O 1
ATOM 660 N N . THR A 1 84 ? 22.122 -6.149 -6.239 1.00 64.81 84 THR A N 1
ATOM 661 C CA . THR A 1 84 ? 22.440 -6.457 -4.841 1.00 64.81 84 THR A CA 1
ATOM 662 C C . THR A 1 84 ? 21.785 -5.434 -3.932 1.00 64.81 84 THR A C 1
ATOM 664 O O . THR A 1 84 ? 22.265 -4.318 -3.733 1.00 64.81 84 THR A O 1
ATOM 667 N N . GLN A 1 85 ? 20.636 -5.833 -3.395 1.00 67.19 85 GLN A N 1
ATOM 668 C CA . GLN A 1 85 ? 19.892 -5.039 -2.430 1.00 67.19 85 GLN A CA 1
ATOM 669 C C . GLN A 1 85 ? 20.704 -4.876 -1.146 1.00 67.19 85 GLN A C 1
ATOM 671 O O . GLN A 1 85 ? 21.302 -5.841 -0.659 1.00 67.19 85 GLN A O 1
ATOM 676 N N . ASN A 1 86 ? 20.663 -3.675 -0.570 1.00 70.44 86 ASN A N 1
ATOM 677 C CA . ASN A 1 86 ? 21.127 -3.505 0.796 1.00 70.44 86 ASN A CA 1
ATOM 678 C C . ASN A 1 86 ? 20.197 -4.292 1.734 1.00 70.44 86 ASN A C 1
ATOM 680 O O . ASN A 1 86 ? 18.996 -4.024 1.802 1.00 70.44 86 ASN A O 1
ATOM 684 N N . LYS A 1 87 ? 20.748 -5.301 2.413 1.00 64.00 87 LYS A N 1
ATOM 685 C CA . LYS A 1 87 ? 19.993 -6.162 3.334 1.00 64.00 87 LYS A CA 1
ATOM 686 C C . LYS A 1 87 ? 19.786 -5.519 4.702 1.00 64.00 87 LYS A C 1
ATOM 688 O O . LYS A 1 87 ? 18.945 -5.997 5.464 1.00 64.00 87 LYS A O 1
ATOM 693 N N . ASP A 1 88 ? 20.530 -4.463 5.005 1.00 65.19 88 ASP A N 1
ATOM 694 C CA . ASP A 1 88 ? 20.505 -3.838 6.313 1.00 65.19 88 ASP A CA 1
ATOM 695 C C . ASP A 1 88 ? 19.265 -2.958 6.442 1.00 65.19 88 ASP A C 1
ATOM 697 O O . ASP A 1 88 ? 19.095 -1.938 5.768 1.00 65.19 88 ASP A O 1
ATOM 701 N N . LYS A 1 89 ? 18.365 -3.379 7.332 1.00 65.19 89 LYS A N 1
ATOM 702 C CA . LYS A 1 89 ? 17.253 -2.545 7.772 1.00 65.19 89 LYS A CA 1
ATOM 703 C C . LYS A 1 89 ? 17.758 -1.565 8.836 1.00 65.19 89 LYS A C 1
ATOM 705 O O . LYS A 1 89 ? 18.510 -1.975 9.722 1.00 65.19 89 LYS A O 1
ATOM 710 N N . PRO A 1 90 ? 17.343 -0.289 8.790 1.00 65.25 90 PRO A N 1
ATOM 711 C CA . PRO A 1 90 ? 17.758 0.693 9.783 1.00 65.25 90 PRO A CA 1
ATOM 712 C C . PRO A 1 90 ? 17.301 0.275 11.186 1.00 65.25 90 PRO A C 1
ATOM 714 O O . PRO A 1 90 ? 16.112 0.086 11.418 1.00 65.25 90 PRO A O 1
ATOM 717 N N . ALA A 1 91 ? 18.242 0.152 12.127 1.00 67.25 91 ALA A N 1
ATOM 718 C CA . ALA A 1 91 ? 17.940 -0.242 13.509 1.00 67.25 91 ALA A CA 1
ATOM 719 C C . ALA A 1 91 ? 17.136 0.829 14.268 1.00 67.25 91 ALA A C 1
ATOM 721 O O . ALA A 1 91 ? 16.293 0.509 15.102 1.00 67.25 91 ALA A O 1
ATOM 722 N N . THR A 1 92 ? 17.376 2.100 13.941 1.00 76.00 92 THR A N 1
ATOM 723 C CA . THR A 1 92 ? 16.622 3.245 14.455 1.00 76.00 92 THR A CA 1
ATOM 724 C C . THR A 1 92 ? 16.122 4.043 13.266 1.00 76.00 92 THR A C 1
ATOM 726 O O . THR A 1 92 ? 16.928 4.508 12.459 1.00 76.00 92 THR A O 1
ATOM 729 N N . MET A 1 93 ? 14.807 4.199 13.147 1.00 81.56 93 MET A N 1
ATOM 730 C CA . MET A 1 93 ? 14.178 4.892 12.024 1.00 81.56 93 MET A CA 1
ATOM 731 C C . MET A 1 93 ? 13.779 6.310 12.413 1.00 81.56 93 MET A C 1
ATOM 733 O O . MET A 1 93 ? 13.252 6.542 13.501 1.00 81.56 93 MET A O 1
ATOM 737 N N . VAL A 1 94 ? 14.010 7.254 11.505 1.00 78.50 94 VAL A N 1
ATOM 738 C CA . VAL A 1 94 ? 13.457 8.606 11.604 1.00 78.50 94 VAL A CA 1
ATOM 739 C C . VAL A 1 94 ? 12.070 8.599 10.981 1.00 78.50 94 VAL A C 1
ATOM 741 O O . VAL A 1 94 ? 11.896 8.159 9.843 1.00 78.50 94 VAL A O 1
ATOM 744 N N . GLU A 1 95 ? 11.085 9.091 11.725 1.00 72.88 95 GLU A N 1
ATOM 745 C CA . GLU A 1 95 ? 9.731 9.249 11.211 1.00 72.88 95 GLU A CA 1
ATOM 746 C C . GLU A 1 95 ? 9.705 10.287 10.075 1.00 72.88 95 GLU A C 1
ATOM 748 O O . GLU A 1 95 ? 10.250 11.385 10.239 1.00 72.88 95 GLU A O 1
ATOM 753 N N . PRO A 1 96 ? 9.124 9.956 8.907 1.00 70.19 96 PRO A N 1
ATOM 754 C CA . PRO A 1 96 ? 8.982 10.921 7.827 1.00 70.19 96 PRO A CA 1
ATOM 755 C C . PRO A 1 96 ? 8.118 12.106 8.273 1.00 70.19 96 PRO A C 1
ATOM 757 O O . PRO A 1 96 ? 7.112 11.946 8.956 1.00 70.19 96 PRO A O 1
ATOM 760 N N . SER A 1 97 ? 8.495 13.315 7.850 1.00 66.75 97 SER A N 1
ATOM 761 C CA . SER A 1 97 ? 7.772 14.550 8.195 1.00 66.75 97 SER A CA 1
ATOM 762 C C . SER A 1 97 ? 6.398 14.668 7.530 1.00 66.75 97 SER A C 1
ATOM 764 O O . SER A 1 97 ? 5.602 15.522 7.917 1.00 66.75 97 SER A O 1
ATOM 766 N N . ILE A 1 98 ? 6.130 13.843 6.515 1.00 67.38 98 ILE A N 1
ATOM 767 C CA . ILE A 1 98 ? 4.864 13.787 5.791 1.00 67.38 98 ILE A CA 1
ATOM 768 C C . ILE A 1 98 ? 4.510 12.311 5.597 1.00 67.38 98 ILE A C 1
ATOM 770 O O . ILE A 1 98 ? 5.103 11.639 4.758 1.00 67.38 98 ILE A O 1
ATOM 774 N N . ASP A 1 99 ? 3.532 11.834 6.359 1.00 73.38 99 ASP A N 1
ATOM 775 C CA . ASP A 1 99 ? 2.843 10.558 6.151 1.00 73.38 99 ASP A CA 1
ATOM 776 C C . ASP A 1 99 ? 1.345 10.817 6.341 1.00 73.38 99 ASP A C 1
ATOM 778 O O . ASP A 1 99 ? 0.817 10.784 7.448 1.00 73.38 99 ASP A O 1
ATOM 782 N N . ASN A 1 100 ? 0.679 11.248 5.268 1.00 80.44 100 ASN A N 1
ATOM 783 C CA . ASN A 1 100 ? -0.742 11.584 5.292 1.00 80.44 100 ASN A CA 1
ATOM 784 C C . ASN A 1 100 ? -1.457 11.043 4.053 1.00 80.44 100 ASN A C 1
ATOM 786 O O . ASN A 1 100 ? -0.834 10.714 3.040 1.00 80.44 100 ASN A O 1
ATOM 790 N N . LEU A 1 101 ? -2.789 10.996 4.122 1.00 82.25 101 LEU A N 1
ATOM 791 C CA . LEU A 1 101 ? -3.638 10.455 3.060 1.00 82.25 101 LEU A CA 1
ATOM 792 C C . LEU A 1 101 ? -3.388 11.117 1.694 1.00 82.25 101 LEU A C 1
ATOM 794 O O . LEU A 1 101 ? -3.372 10.438 0.671 1.00 82.25 101 LEU A O 1
ATOM 798 N N . THR A 1 102 ? -3.138 12.429 1.667 1.00 84.00 102 THR A N 1
ATOM 799 C CA . THR A 1 102 ? -2.867 13.180 0.430 1.00 84.00 102 THR A CA 1
ATOM 800 C C . THR A 1 102 ? -1.596 12.698 -0.262 1.00 84.00 102 THR A C 1
ATOM 802 O O . THR A 1 102 ? -1.596 12.510 -1.480 1.00 84.00 102 THR A O 1
ATOM 805 N N . LEU A 1 103 ? -0.518 12.465 0.494 1.00 84.19 103 LEU A N 1
ATOM 806 C CA . LEU A 1 103 ? 0.720 11.913 -0.052 1.00 84.19 103 LEU A CA 1
ATOM 807 C C . LEU A 1 103 ? 0.492 10.495 -0.586 1.00 84.19 103 LEU A C 1
ATOM 809 O O . LEU A 1 103 ? 0.908 10.196 -1.705 1.00 84.19 103 LEU A O 1
ATOM 813 N N . LYS A 1 104 ? -0.216 9.647 0.171 1.00 87.00 104 LYS A N 1
ATOM 814 C CA . LYS A 1 104 ? -0.556 8.274 -0.242 1.00 87.00 104 LYS A CA 1
ATOM 815 C C . LYS A 1 104 ? -1.352 8.271 -1.552 1.00 87.00 104 LYS A C 1
ATOM 817 O O . LYS A 1 104 ? -0.995 7.553 -2.484 1.00 87.00 104 LYS A O 1
ATOM 822 N N . ALA A 1 105 ? -2.369 9.127 -1.665 1.00 83.19 105 ALA A N 1
ATOM 823 C CA . ALA A 1 105 ? -3.175 9.283 -2.875 1.00 83.19 105 ALA A CA 1
ATOM 824 C C . ALA A 1 105 ? -2.346 9.781 -4.071 1.00 83.19 105 ALA A C 1
ATOM 826 O O . ALA A 1 105 ? -2.478 9.251 -5.174 1.00 83.19 105 ALA A O 1
ATOM 827 N N . TYR A 1 106 ? -1.460 10.760 -3.860 1.00 84.31 106 TYR A N 1
ATOM 828 C CA . TYR A 1 106 ? -0.569 11.263 -4.907 1.00 84.31 106 TYR A CA 1
ATOM 829 C C . TYR A 1 106 ? 0.406 10.185 -5.402 1.00 84.31 106 TYR A C 1
ATOM 831 O O . TYR A 1 106 ? 0.601 10.039 -6.609 1.00 84.31 106 TYR A O 1
ATOM 839 N N . LEU A 1 107 ? 0.987 9.399 -4.490 1.00 82.50 107 LEU A N 1
ATOM 840 C CA . LEU A 1 107 ? 1.901 8.310 -4.837 1.00 82.50 107 LEU A CA 1
ATOM 841 C C . LEU A 1 107 ? 1.195 7.165 -5.560 1.00 82.50 107 LEU A C 1
ATOM 843 O O . LEU A 1 107 ? 1.747 6.651 -6.529 1.00 82.50 107 LEU A O 1
ATOM 847 N N . LEU A 1 108 ? -0.019 6.795 -5.139 1.00 82.38 108 LEU A N 1
ATOM 848 C CA . LEU A 1 108 ? -0.842 5.816 -5.853 1.00 82.38 108 LEU A CA 1
ATOM 849 C C . LEU A 1 108 ? -1.160 6.300 -7.271 1.00 82.38 108 LEU A C 1
ATOM 851 O O . LEU A 1 108 ? -0.928 5.570 -8.232 1.00 82.38 108 LEU A O 1
ATOM 855 N N . LEU A 1 109 ? -1.624 7.547 -7.409 1.00 82.12 109 LEU A N 1
ATOM 856 C CA . LEU A 1 109 ? -1.945 8.160 -8.697 1.00 82.12 109 LEU A CA 1
ATOM 857 C C . LEU A 1 109 ? -0.730 8.171 -9.632 1.00 82.12 109 LEU A C 1
ATOM 859 O O . LEU A 1 109 ? -0.811 7.716 -10.770 1.00 82.12 109 LEU A O 1
ATOM 863 N N . TYR A 1 110 ? 0.404 8.680 -9.149 1.00 78.56 110 TYR A N 1
ATOM 864 C CA . TYR A 1 110 ? 1.626 8.765 -9.940 1.00 78.56 110 TYR A CA 1
ATOM 865 C C . TYR A 1 110 ? 2.177 7.375 -10.276 1.00 78.56 110 TYR A C 1
ATOM 867 O O . TYR A 1 110 ? 2.523 7.105 -11.426 1.00 78.56 110 TYR A O 1
ATOM 875 N N . GLY A 1 111 ? 2.218 6.481 -9.286 1.00 74.00 111 GLY A N 1
ATOM 876 C CA . GLY A 1 111 ? 2.706 5.118 -9.438 1.00 74.00 111 GLY A CA 1
ATOM 877 C C . GLY A 1 111 ? 1.908 4.348 -10.484 1.00 74.00 111 GLY A C 1
ATOM 878 O O . GLY A 1 111 ? 2.482 3.815 -11.425 1.00 74.00 111 GLY A O 1
ATOM 879 N N . MET A 1 112 ? 0.580 4.350 -10.378 1.00 76.50 112 MET A N 1
ATOM 880 C CA . MET A 1 112 ? -0.291 3.621 -11.301 1.00 76.50 112 MET A CA 1
ATOM 881 C C . MET A 1 112 ? -0.398 4.271 -12.686 1.00 76.50 112 MET A C 1
ATOM 883 O O . MET A 1 112 ? -0.614 3.561 -13.660 1.00 76.50 112 MET A O 1
ATOM 887 N N . ALA A 1 113 ? -0.232 5.591 -12.811 1.00 72.50 113 ALA A N 1
ATOM 888 C CA . ALA A 1 113 ? -0.290 6.263 -14.111 1.00 72.50 113 ALA A CA 1
ATOM 889 C C . ALA A 1 113 ? 1.010 6.132 -14.921 1.00 72.50 113 ALA A C 1
ATOM 891 O O . ALA A 1 113 ? 0.956 6.005 -16.143 1.00 72.50 113 ALA A O 1
ATOM 892 N N . TYR A 1 114 ? 2.174 6.191 -14.263 1.00 67.06 114 TYR A N 1
ATOM 893 C CA . TYR A 1 114 ? 3.459 6.364 -14.954 1.00 67.06 114 TYR A CA 1
ATOM 894 C C . TYR A 1 114 ? 4.401 5.158 -14.865 1.00 67.06 114 TYR A C 1
ATOM 896 O O . TYR A 1 114 ? 5.270 5.018 -15.724 1.00 67.06 114 TYR A O 1
ATOM 904 N N . LEU A 1 115 ? 4.254 4.271 -13.874 1.00 66.06 115 LEU A N 1
ATOM 905 C CA . LEU A 1 115 ? 5.124 3.092 -13.749 1.00 66.06 115 LEU A CA 1
ATOM 906 C C . LEU A 1 115 ? 4.767 1.920 -14.675 1.00 66.06 115 LEU A C 1
ATOM 908 O O . LEU A 1 115 ? 5.710 1.275 -15.139 1.00 66.06 115 LEU A O 1
ATOM 912 N N . PRO A 1 116 ? 3.491 1.672 -15.045 1.00 60.72 116 PRO A N 1
ATOM 913 C CA . PRO A 1 116 ? 3.144 0.613 -15.998 1.00 60.72 116 PRO A CA 1
ATOM 914 C C . PRO A 1 116 ? 3.662 0.862 -17.419 1.00 60.72 116 PRO A C 1
ATOM 916 O O . PRO A 1 116 ? 3.554 -0.016 -18.270 1.00 60.72 116 PRO A O 1
ATOM 919 N N . ALA A 1 117 ? 4.260 2.029 -17.688 1.00 52.91 117 ALA A N 1
ATOM 920 C CA . ALA A 1 117 ? 4.812 2.414 -18.987 1.00 52.91 117 ALA A CA 1
ATOM 921 C C . ALA A 1 117 ? 5.993 1.539 -19.470 1.00 52.91 117 ALA A C 1
ATOM 923 O O . ALA A 1 117 ? 6.585 1.820 -20.510 1.00 52.91 117 ALA A O 1
ATOM 924 N N . SER A 1 118 ? 6.351 0.480 -18.744 1.00 49.12 118 SER A N 1
ATOM 925 C CA . SER A 1 118 ? 7.473 -0.390 -19.081 1.00 49.12 118 SER A CA 1
ATOM 926 C C . SER A 1 118 ? 7.193 -1.853 -18.753 1.00 49.12 118 SER A C 1
ATOM 928 O O . SER A 1 118 ? 7.730 -2.344 -17.775 1.00 49.12 118 SER A O 1
ATOM 930 N N . PHE A 1 119 ? 6.371 -2.524 -19.573 1.00 53.81 119 PHE A N 1
ATOM 931 C CA . PHE A 1 119 ? 6.240 -3.990 -19.765 1.00 53.81 119 PHE A CA 1
ATOM 932 C C . PHE A 1 119 ? 6.119 -4.922 -18.533 1.00 53.81 119 PHE A C 1
ATOM 934 O O . PHE A 1 119 ? 5.981 -6.129 -18.718 1.00 53.81 119 PHE A O 1
ATOM 941 N N . ASP A 1 120 ? 6.139 -4.404 -17.306 1.00 63.22 120 ASP A N 1
ATOM 942 C CA . ASP A 1 120 ? 6.122 -5.157 -16.055 1.00 63.22 120 ASP A CA 1
ATOM 943 C C . ASP A 1 120 ? 4.819 -4.873 -15.283 1.00 63.22 120 ASP A C 1
ATOM 945 O O . ASP A 1 120 ? 4.678 -3.805 -14.674 1.00 63.22 120 ASP A O 1
ATOM 949 N N . PRO A 1 121 ? 3.846 -5.805 -15.303 1.00 72.50 121 PRO A N 1
ATOM 950 C CA . PRO A 1 121 ? 2.607 -5.671 -14.544 1.00 72.50 121 PRO A CA 1
ATOM 951 C C . PRO A 1 121 ? 2.808 -5.875 -13.034 1.00 72.50 121 PRO A C 1
ATOM 953 O O . PRO A 1 121 ? 1.896 -5.570 -12.266 1.00 72.50 121 PRO A O 1
ATOM 956 N N . ALA A 1 122 ? 3.988 -6.330 -12.581 1.00 75.62 122 ALA A N 1
ATOM 957 C CA . ALA A 1 122 ? 4.220 -6.681 -11.183 1.00 75.62 122 ALA A CA 1
ATOM 958 C C . ALA A 1 122 ? 3.985 -5.510 -10.226 1.00 75.62 122 ALA A C 1
ATOM 960 O O . ALA A 1 122 ? 3.488 -5.734 -9.122 1.00 75.62 122 ALA A O 1
ATOM 961 N N . PHE A 1 123 ? 4.273 -4.268 -10.640 1.00 77.50 123 PHE A N 1
ATOM 962 C CA . PHE A 1 123 ? 3.937 -3.094 -9.832 1.00 77.50 123 PHE A CA 1
ATOM 963 C C . PHE A 1 123 ? 2.427 -3.037 -9.584 1.00 77.50 123 PHE A C 1
ATOM 965 O O . PHE A 1 123 ? 2.013 -3.101 -8.434 1.00 77.50 123 PHE A O 1
ATOM 972 N N . LEU A 1 124 ? 1.602 -2.991 -10.638 1.00 80.12 124 LEU A N 1
ATOM 973 C CA . LEU A 1 124 ? 0.142 -2.888 -10.509 1.00 80.12 124 LEU A CA 1
ATOM 974 C C . LEU A 1 124 ? -0.456 -4.061 -9.732 1.00 80.12 124 LEU A C 1
ATOM 976 O O . LEU A 1 124 ? -1.288 -3.842 -8.855 1.00 80.12 124 LEU A O 1
ATOM 980 N N . ASP A 1 125 ? 0.000 -5.282 -10.000 1.00 81.19 125 ASP A N 1
ATOM 981 C CA . ASP A 1 125 ? -0.496 -6.480 -9.319 1.00 81.19 125 ASP A CA 1
ATOM 982 C C . ASP A 1 125 ? -0.210 -6.461 -7.814 1.00 81.19 125 ASP A C 1
ATOM 984 O O . ASP A 1 125 ? -0.992 -6.983 -7.021 1.00 81.19 125 ASP A O 1
ATOM 988 N N . SER A 1 126 ? 0.866 -5.790 -7.393 1.00 85.75 126 SER A N 1
ATOM 989 C CA . SER A 1 126 ? 1.201 -5.604 -5.975 1.00 85.75 126 SER A CA 1
ATOM 990 C C . SER A 1 126 ? 0.237 -4.656 -5.246 1.00 85.75 126 SER A C 1
ATOM 992 O O . SER A 1 126 ? 0.191 -4.646 -4.015 1.00 85.75 126 SER A O 1
ATOM 994 N N . PHE A 1 127 ? -0.548 -3.871 -5.989 1.00 87.12 127 PHE A N 1
ATOM 995 C CA . PHE A 1 127 ? -1.593 -2.982 -5.469 1.00 87.12 127 PHE A CA 1
ATOM 996 C C . PHE A 1 127 ? -3.009 -3.498 -5.756 1.00 87.12 127 PHE A C 1
ATOM 998 O O . PHE A 1 127 ? -3.981 -2.810 -5.449 1.00 87.12 127 PHE A O 1
ATOM 1005 N N . ALA A 1 128 ? -3.154 -4.693 -6.334 1.00 87.75 128 ALA A N 1
ATOM 1006 C CA . ALA A 1 128 ? -4.458 -5.246 -6.660 1.00 87.75 128 ALA A CA 1
ATOM 1007 C C . ALA A 1 128 ? -5.230 -5.617 -5.384 1.00 87.75 128 ALA A C 1
ATOM 1009 O O . ALA A 1 128 ? -4.762 -6.408 -4.555 1.00 87.75 128 ALA A O 1
ATOM 1010 N N . ILE A 1 129 ? -6.431 -5.053 -5.252 1.00 89.69 129 ILE A N 1
ATOM 1011 C CA . ILE A 1 129 ? -7.392 -5.331 -4.183 1.00 89.69 129 ILE A CA 1
ATOM 1012 C C . ILE A 1 129 ? -8.767 -5.501 -4.818 1.00 89.69 129 ILE A C 1
ATOM 1014 O O . ILE A 1 129 ? -9.169 -4.680 -5.641 1.00 89.69 129 ILE A O 1
ATOM 1018 N N . CYS A 1 130 ? -9.508 -6.530 -4.414 1.00 89.62 130 CYS A N 1
ATOM 1019 C CA . CYS A 1 130 ? -10.917 -6.676 -4.766 1.00 89.62 130 CYS A CA 1
ATOM 1020 C C . CYS A 1 130 ? -11.800 -6.786 -3.524 1.00 89.62 130 CYS A C 1
ATOM 1022 O O . CYS A 1 130 ? -11.320 -6.964 -2.403 1.00 89.62 130 CYS A O 1
ATOM 1024 N N . ILE A 1 131 ? -13.106 -6.640 -3.739 1.00 90.69 131 ILE A N 1
ATOM 1025 C CA . ILE A 1 131 ? -14.126 -6.882 -2.721 1.00 90.69 131 ILE A CA 1
ATOM 1026 C C . ILE A 1 131 ? -14.711 -8.264 -2.993 1.00 90.69 131 ILE A C 1
ATOM 1028 O O . ILE A 1 131 ? -15.050 -8.580 -4.132 1.00 90.69 131 ILE A O 1
ATOM 1032 N N . ASP A 1 132 ? -14.827 -9.091 -1.963 1.00 87.88 132 ASP A N 1
ATOM 1033 C CA . ASP A 1 132 ? -15.403 -10.421 -2.107 1.00 87.88 132 ASP A CA 1
ATOM 1034 C C . ASP A 1 132 ? -16.860 -10.330 -2.591 1.00 87.88 132 ASP A C 1
ATOM 1036 O O . ASP A 1 132 ? -17.646 -9.502 -2.123 1.00 87.88 132 ASP A O 1
ATOM 1040 N N . GLY A 1 133 ? -17.205 -11.135 -3.596 1.00 80.44 133 GLY A N 1
ATOM 1041 C CA . GLY A 1 133 ? -18.488 -11.048 -4.301 1.00 80.44 133 GLY A CA 1
ATOM 1042 C C . GLY A 1 133 ? -18.604 -9.924 -5.345 1.00 80.44 133 GLY A C 1
ATOM 1043 O O . GLY A 1 133 ? -19.650 -9.818 -5.991 1.00 80.44 133 GLY A O 1
ATOM 1044 N N . SER A 1 134 ? -17.570 -9.099 -5.568 1.00 82.50 134 SER A N 1
ATOM 1045 C CA . SER A 1 134 ? -17.544 -8.168 -6.705 1.00 82.50 134 SER A CA 1
ATOM 1046 C C . SER A 1 134 ? -17.178 -8.890 -8.007 1.00 82.50 134 SER A C 1
ATOM 1048 O O . SER A 1 134 ? -16.375 -9.820 -8.026 1.00 82.50 134 SER A O 1
ATOM 1050 N N . GLY A 1 135 ? -17.707 -8.416 -9.142 1.00 74.06 135 GLY A N 1
ATOM 1051 C CA . GLY A 1 135 ? -17.359 -8.961 -10.466 1.00 74.06 135 GLY A CA 1
ATOM 1052 C C . GLY A 1 135 ? -15.901 -8.726 -10.893 1.00 74.06 135 GLY A C 1
ATOM 1053 O O . GLY A 1 135 ? -15.478 -9.244 -11.921 1.00 74.06 135 GLY A O 1
ATOM 1054 N N . SER A 1 136 ? -15.145 -7.938 -10.123 1.00 73.31 136 SER A N 1
ATOM 1055 C CA . SER A 1 136 ? -13.719 -7.659 -10.325 1.00 73.31 136 SER A CA 1
ATOM 1056 C C . SER A 1 136 ? -12.795 -8.599 -9.541 1.00 73.31 136 SER A C 1
ATOM 1058 O O . SER A 1 136 ? -11.580 -8.499 -9.685 1.00 73.31 136 SER A O 1
ATOM 1060 N N . CYS A 1 137 ? -13.341 -9.505 -8.722 1.00 79.31 137 CYS A N 1
ATOM 1061 C CA . CYS A 1 137 ? -12.565 -10.412 -7.883 1.00 79.31 137 CYS A CA 1
ATOM 1062 C C . CYS A 1 137 ? -12.464 -11.793 -8.555 1.00 79.31 137 CYS A C 1
ATOM 1064 O O . CYS A 1 137 ? -13.469 -12.501 -8.643 1.00 79.31 137 CYS A O 1
ATOM 1066 N N . PRO A 1 138 ? -11.291 -12.190 -9.084 1.00 75.38 138 PRO A N 1
ATOM 1067 C CA . PRO A 1 138 ? -11.147 -13.484 -9.733 1.00 75.38 138 PRO A CA 1
ATOM 1068 C C . PRO A 1 138 ? -11.203 -14.621 -8.708 1.00 75.38 138 PRO A C 1
ATOM 1070 O O . PRO A 1 138 ? -10.504 -14.605 -7.694 1.00 75.38 138 PRO A O 1
ATOM 1073 N N . ASP A 1 139 ? -11.976 -15.661 -9.014 1.00 76.12 139 ASP A N 1
ATOM 1074 C CA . ASP A 1 139 ? -11.934 -16.902 -8.250 1.00 76.12 139 ASP A CA 1
ATOM 1075 C C . ASP A 1 139 ? -10.726 -17.736 -8.668 1.00 76.12 139 ASP A C 1
ATOM 1077 O O . ASP A 1 139 ? -10.714 -18.428 -9.689 1.00 76.12 139 ASP A O 1
ATOM 1081 N N . ILE A 1 140 ? -9.679 -17.667 -7.851 1.00 78.44 140 ILE A N 1
ATOM 1082 C CA . ILE A 1 140 ? -8.515 -18.531 -7.996 1.00 78.44 140 ILE A CA 1
ATOM 1083 C C . ILE A 1 140 ? -8.830 -19.883 -7.351 1.00 78.44 140 ILE A C 1
ATOM 1085 O O . ILE A 1 140 ? -9.119 -19.965 -6.156 1.00 78.44 140 ILE A O 1
ATOM 1089 N N . SER A 1 141 ? -8.754 -20.956 -8.145 1.00 74.69 141 SER A N 1
ATOM 1090 C CA . SER A 1 141 ? -8.983 -22.319 -7.655 1.00 74.69 141 SER A CA 1
ATOM 1091 C C . SER A 1 141 ? -8.045 -22.650 -6.484 1.00 74.69 141 SER A C 1
ATOM 1093 O O . SER A 1 141 ? -6.833 -22.425 -6.606 1.00 74.69 141 SER A O 1
ATOM 1095 N N . PRO A 1 142 ? -8.541 -23.288 -5.404 1.00 74.44 142 PRO A N 1
ATOM 1096 C CA . PRO A 1 142 ? -7.701 -23.787 -4.313 1.00 74.44 142 PRO A CA 1
ATOM 1097 C C . PRO A 1 142 ? -6.566 -24.708 -4.787 1.00 74.44 142 PRO A C 1
ATOM 1099 O O . PRO A 1 142 ? -5.514 -24.777 -4.158 1.00 74.44 142 PRO A O 1
ATOM 1102 N N . SER A 1 143 ? -6.736 -25.377 -5.936 1.00 78.88 143 SER A N 1
ATOM 1103 C CA . SER A 1 143 ? -5.707 -26.232 -6.544 1.00 78.88 143 SER A CA 1
ATOM 1104 C C . SER A 1 143 ? -4.470 -25.477 -7.044 1.00 78.88 143 SER A C 1
ATOM 1106 O O . SER A 1 143 ? -3.475 -26.112 -7.377 1.00 78.88 143 SER A O 1
ATOM 1108 N N . SER A 1 144 ? -4.524 -24.145 -7.135 1.00 78.25 144 SER A N 1
ATOM 1109 C CA . SER A 1 144 ? -3.378 -23.307 -7.515 1.00 78.25 144 SER A CA 1
ATOM 1110 C C . SER A 1 144 ? -2.328 -23.181 -6.406 1.00 78.25 144 SER A C 1
ATOM 1112 O O . SER A 1 144 ? -1.202 -22.781 -6.683 1.00 78.25 144 SER A O 1
ATOM 1114 N N . GLY A 1 145 ? -2.693 -23.483 -5.152 1.00 78.19 145 GLY A N 1
ATOM 1115 C CA . GLY A 1 145 ? -1.846 -23.237 -3.984 1.00 78.19 145 GLY A CA 1
ATOM 1116 C C . GLY A 1 145 ? -1.706 -21.758 -3.599 1.00 78.19 145 GLY A C 1
ATOM 1117 O O . GLY A 1 145 ? -1.028 -21.458 -2.620 1.00 78.19 145 GLY A O 1
ATOM 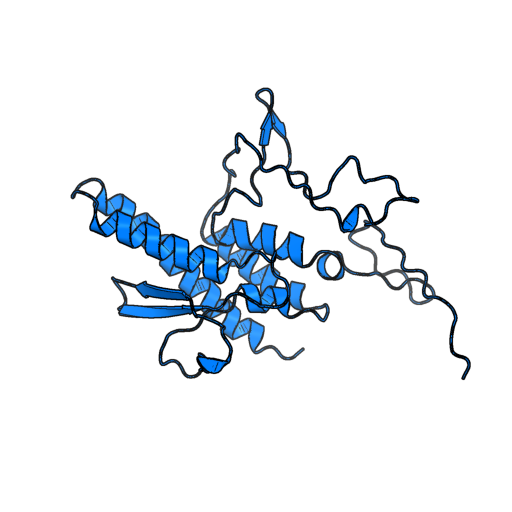1118 N N . ILE A 1 146 ? -2.347 -20.833 -4.325 1.00 80.81 146 ILE A N 1
ATOM 1119 C CA . ILE A 1 146 ? -2.338 -19.401 -4.013 1.00 80.81 146 ILE A CA 1
ATOM 1120 C C . ILE A 1 146 ? -3.461 -19.120 -3.011 1.00 80.81 146 ILE A C 1
ATOM 1122 O O . ILE A 1 146 ? -4.645 -19.214 -3.340 1.00 80.81 146 ILE A O 1
ATOM 1126 N N . VAL A 1 147 ? -3.086 -18.776 -1.780 1.00 83.50 147 VAL A N 1
ATOM 1127 C CA . VAL A 1 147 ? -4.032 -18.483 -0.697 1.00 83.50 147 VAL A CA 1
ATOM 1128 C C . VAL A 1 147 ? -4.291 -16.972 -0.639 1.00 83.50 147 VAL A C 1
ATOM 1130 O O . VAL A 1 147 ? -3.325 -16.209 -0.573 1.00 83.50 147 VAL A O 1
ATOM 1133 N N . PRO A 1 148 ? -5.559 -16.520 -0.688 1.00 88.75 148 PRO A N 1
ATOM 1134 C CA . PRO A 1 148 ? -5.887 -15.114 -0.495 1.00 88.75 148 PRO A CA 1
ATOM 1135 C C . PRO A 1 148 ? -5.723 -14.695 0.966 1.00 88.75 148 PRO A C 1
ATOM 1137 O O . PRO A 1 148 ? -5.997 -15.471 1.880 1.00 88.75 148 PRO A O 1
ATOM 1140 N N . GLU A 1 149 ? -5.382 -13.430 1.166 1.00 91.69 149 GLU A N 1
ATOM 1141 C CA . GLU A 1 149 ? -5.512 -12.748 2.452 1.00 91.69 149 GLU A CA 1
ATOM 1142 C C . GLU A 1 149 ? -6.810 -11.935 2.439 1.00 91.69 149 GLU A C 1
ATOM 1144 O O . GLU A 1 149 ? -7.160 -11.319 1.426 1.00 91.69 149 GLU A O 1
ATOM 1149 N N . THR A 1 150 ? -7.545 -11.952 3.550 1.00 93.31 150 THR A N 1
ATOM 1150 C CA . THR A 1 150 ? -8.881 -11.343 3.632 1.00 93.31 150 THR A CA 1
ATOM 1151 C C . THR A 1 150 ? -9.045 -10.484 4.872 1.00 93.31 150 THR A C 1
ATOM 1153 O O . THR A 1 150 ? -8.693 -10.912 5.970 1.00 93.31 150 THR A O 1
ATOM 1156 N N . PHE A 1 151 ? -9.661 -9.317 4.729 1.00 95.88 151 PHE A N 1
ATOM 1157 C CA . PHE A 1 151 ? -10.011 -8.436 5.843 1.00 95.88 151 PHE A CA 1
ATOM 1158 C C . PHE A 1 151 ? -11.455 -7.961 5.692 1.00 95.88 151 PHE A C 1
ATOM 1160 O O . PHE A 1 151 ? -11.843 -7.535 4.609 1.00 95.88 151 PHE A O 1
ATOM 1167 N N . THR A 1 152 ? -12.254 -8.038 6.757 1.00 96.06 152 THR A N 1
ATOM 1168 C CA . THR A 1 152 ? -13.642 -7.555 6.745 1.00 96.06 152 THR A CA 1
ATOM 1169 C C . THR A 1 152 ? -13.731 -6.276 7.552 1.00 96.06 152 THR A C 1
ATOM 1171 O O . THR A 1 152 ? -13.471 -6.292 8.750 1.00 96.06 152 THR A O 1
ATOM 1174 N N . ASP A 1 153 ? -14.112 -5.185 6.894 1.00 93.50 153 ASP A N 1
ATOM 1175 C CA . ASP A 1 153 ? -14.304 -3.892 7.538 1.00 93.50 153 ASP A CA 1
ATOM 1176 C C . ASP A 1 153 ? -15.465 -3.970 8.550 1.00 93.50 153 ASP A C 1
ATOM 1178 O O . ASP A 1 153 ? -16.612 -4.199 8.141 1.00 93.50 153 ASP A O 1
ATOM 1182 N N . PRO A 1 154 ? -15.204 -3.757 9.855 1.00 92.62 154 PRO A N 1
ATOM 1183 C CA . PRO A 1 154 ? -16.230 -3.840 10.891 1.00 92.62 154 PRO A CA 1
ATOM 1184 C C . PRO A 1 154 ? -17.257 -2.697 10.830 1.00 92.62 154 PRO A C 1
ATOM 1186 O O . PRO A 1 154 ? -18.315 -2.803 11.449 1.00 92.62 154 PRO A O 1
ATOM 1189 N N . PHE A 1 155 ? -16.982 -1.613 10.097 1.00 92.50 155 PHE A N 1
ATOM 1190 C CA . PHE A 1 155 ? -17.859 -0.443 9.992 1.00 92.50 155 PHE A CA 1
ATOM 1191 C C . PHE A 1 155 ? -18.710 -0.457 8.718 1.00 92.50 155 PHE A C 1
ATOM 1193 O O . PHE A 1 155 ? -19.896 -0.134 8.764 1.00 92.50 155 PHE A O 1
ATOM 1200 N N . GLY A 1 156 ? -18.107 -0.800 7.578 1.00 87.88 156 GLY A N 1
ATOM 1201 C CA . GLY A 1 156 ? -18.760 -0.819 6.267 1.00 87.88 156 GLY A CA 1
ATOM 1202 C C . GLY A 1 156 ? -19.225 -2.200 5.801 1.00 87.88 156 GLY A C 1
ATOM 1203 O O . GLY A 1 156 ? -19.960 -2.283 4.818 1.00 87.88 156 GLY A O 1
ATOM 1204 N N . GLY A 1 157 ? -18.802 -3.281 6.466 1.00 89.25 157 GLY A N 1
ATOM 1205 C CA . GLY A 1 157 ? -19.185 -4.660 6.141 1.00 89.25 157 GLY A CA 1
ATOM 1206 C C . GLY A 1 157 ? -18.603 -5.201 4.830 1.00 89.25 157 GLY A C 1
ATOM 1207 O O . GLY A 1 157 ? -18.997 -6.277 4.385 1.00 89.25 157 GLY A O 1
ATOM 1208 N N . LYS A 1 158 ? -17.685 -4.469 4.187 1.00 92.38 158 LYS A N 1
ATOM 1209 C CA . LYS A 1 158 ? -16.993 -4.918 2.973 1.00 92.38 158 LYS A CA 1
ATOM 1210 C C . LYS A 1 158 ? -15.902 -5.917 3.348 1.00 92.38 158 LYS A C 1
ATOM 1212 O O . LYS A 1 158 ? -15.103 -5.645 4.242 1.00 92.38 158 LYS A O 1
ATOM 1217 N N . THR A 1 159 ? -15.802 -7.018 2.612 1.00 93.38 159 THR A N 1
ATOM 1218 C CA . THR A 1 159 ? -14.673 -7.948 2.735 1.00 93.38 159 THR A CA 1
ATOM 1219 C C . THR A 1 159 ? -13.677 -7.688 1.615 1.00 93.38 159 THR A C 1
ATOM 1221 O O . THR A 1 159 ? -13.972 -7.915 0.446 1.00 93.38 159 THR A O 1
ATOM 1224 N N . TYR A 1 160 ? -12.496 -7.198 1.969 1.00 93.25 160 TYR A N 1
ATOM 1225 C CA . TYR A 1 160 ? -11.364 -7.020 1.071 1.00 93.25 160 TYR A CA 1
ATOM 1226 C C . TYR A 1 160 ? -10.637 -8.349 0.897 1.00 93.25 160 TYR A C 1
ATOM 1228 O O . TYR A 1 160 ? -10.350 -9.037 1.878 1.00 93.25 160 TYR A O 1
ATOM 1236 N N . ARG A 1 161 ? -10.314 -8.690 -0.349 1.00 92.12 161 ARG A N 1
ATOM 1237 C CA . ARG A 1 161 ? -9.589 -9.902 -0.728 1.00 92.12 161 ARG A CA 1
ATOM 1238 C C . ARG A 1 161 ? -8.396 -9.524 -1.597 1.00 92.12 161 ARG A C 1
ATOM 1240 O O . ARG A 1 161 ? -8.532 -8.752 -2.548 1.00 92.12 161 ARG A O 1
ATOM 1247 N N . VAL A 1 162 ? -7.225 -10.046 -1.244 1.00 91.38 162 VAL A N 1
ATOM 1248 C CA . VAL A 1 162 ? -5.957 -9.754 -1.927 1.00 91.38 162 VAL A CA 1
ATOM 1249 C C . VAL A 1 162 ? -5.123 -11.017 -2.101 1.00 91.38 162 VAL A C 1
ATOM 1251 O O . VAL A 1 162 ? -5.266 -11.983 -1.349 1.00 91.38 162 VAL A O 1
ATOM 1254 N N . TRP A 1 163 ? -4.210 -10.989 -3.067 1.00 88.00 163 TRP A N 1
ATOM 1255 C CA . TRP A 1 163 ? -3.221 -12.041 -3.288 1.00 88.00 163 TRP A CA 1
ATOM 1256 C C . TRP A 1 163 ? -1.830 -11.431 -3.383 1.00 88.00 163 TRP A C 1
ATOM 1258 O O . TRP A 1 163 ? -1.654 -10.350 -3.948 1.00 88.00 163 TRP A O 1
ATOM 1268 N N . ALA A 1 164 ? -0.837 -12.145 -2.859 1.00 86.00 164 ALA A N 1
ATOM 1269 C CA . ALA A 1 164 ? 0.549 -11.803 -3.126 1.00 86.00 164 ALA A CA 1
ATOM 1270 C C . ALA A 1 164 ? 0.886 -12.154 -4.590 1.00 86.00 164 ALA A C 1
ATOM 1272 O O . ALA A 1 164 ? 0.592 -13.278 -5.017 1.00 86.00 164 ALA A O 1
ATOM 1273 N N . PRO A 1 165 ? 1.516 -11.255 -5.364 1.00 80.56 165 PRO A N 1
ATOM 1274 C CA . PRO A 1 165 ? 2.089 -11.610 -6.655 1.00 80.56 165 PRO A CA 1
ATOM 1275 C C . PRO A 1 165 ? 3.121 -12.738 -6.511 1.00 80.56 165 PRO A C 1
ATOM 1277 O O . PRO A 1 165 ? 3.962 -12.724 -5.615 1.00 80.56 165 PRO A O 1
ATOM 1280 N N . VAL A 1 166 ? 3.090 -13.703 -7.433 1.00 76.56 166 VAL A N 1
ATOM 1281 C CA . VAL A 1 166 ? 3.950 -14.906 -7.393 1.00 76.56 166 VAL A CA 1
ATOM 1282 C C . VAL A 1 166 ? 5.145 -14.804 -8.354 1.00 76.56 166 VAL A C 1
ATOM 1284 O O . VAL A 1 166 ? 5.787 -15.801 -8.672 1.00 76.56 166 VAL A O 1
ATOM 1287 N N . TYR A 1 167 ? 5.466 -13.596 -8.832 1.00 70.56 167 TYR A N 1
ATOM 1288 C CA . TYR A 1 167 ? 6.572 -13.368 -9.770 1.00 70.56 167 TYR A CA 1
ATOM 1289 C C . TYR A 1 167 ? 7.927 -13.790 -9.185 1.00 70.56 167 TYR A C 1
ATOM 1291 O O . TYR A 1 167 ? 8.762 -14.353 -9.895 1.00 70.56 167 TYR A O 1
ATOM 1299 N N . ARG A 1 168 ? 8.149 -13.522 -7.889 1.00 69.69 168 ARG A N 1
ATOM 1300 C CA . ARG A 1 168 ? 9.354 -13.880 -7.122 1.00 69.69 168 ARG A CA 1
ATOM 1301 C C . ARG A 1 168 ? 9.002 -14.078 -5.648 1.00 69.69 168 ARG A C 1
ATOM 1303 O O . ARG A 1 168 ? 8.066 -13.469 -5.146 1.00 69.69 168 ARG A O 1
ATOM 1310 N N . THR A 1 169 ? 9.786 -14.888 -4.940 1.00 68.38 169 THR A N 1
ATOM 1311 C CA . THR A 1 169 ? 9.556 -15.203 -3.516 1.00 68.38 169 THR A CA 1
ATOM 1312 C C . THR A 1 169 ? 9.868 -14.050 -2.559 1.00 68.38 169 THR A C 1
ATOM 1314 O O . THR A 1 169 ? 9.462 -14.096 -1.405 1.00 68.38 169 THR A O 1
ATOM 1317 N N . ASP A 1 170 ? 10.622 -13.045 -3.004 1.00 69.75 170 ASP A N 1
ATOM 1318 C CA . ASP A 1 170 ? 11.127 -11.927 -2.198 1.00 69.75 170 ASP A CA 1
ATOM 1319 C C . ASP A 1 170 ? 10.482 -10.577 -2.551 1.00 69.75 170 ASP A C 1
ATOM 1321 O O . ASP A 1 170 ? 11.010 -9.518 -2.210 1.00 69.75 170 ASP A O 1
ATOM 1325 N N . TRP A 1 171 ? 9.348 -10.602 -3.251 1.00 78.31 171 TRP A N 1
ATOM 1326 C CA . TRP A 1 171 ? 8.664 -9.395 -3.694 1.00 78.31 171 TRP A CA 1
ATOM 1327 C C . TRP A 1 171 ? 7.793 -8.790 -2.586 1.00 78.31 171 TRP A C 1
ATOM 1329 O O . TRP A 1 171 ? 6.912 -9.453 -2.031 1.00 78.31 171 TRP A O 1
ATOM 1339 N N . TYR A 1 172 ? 8.012 -7.511 -2.272 1.00 84.06 172 TYR A N 1
ATOM 1340 C CA . TYR A 1 172 ? 7.159 -6.797 -1.326 1.00 84.06 172 TYR A CA 1
ATOM 1341 C C . TYR A 1 172 ? 5.764 -6.594 -1.918 1.00 84.06 172 TYR A C 1
ATOM 1343 O O . TYR A 1 172 ? 5.627 -6.114 -3.038 1.00 84.06 172 TYR A O 1
ATOM 1351 N N . SER A 1 173 ? 4.735 -6.963 -1.156 1.00 89.31 173 SER A N 1
ATOM 1352 C CA . SER A 1 173 ? 3.334 -6.942 -1.587 1.00 89.31 173 SER A CA 1
ATOM 1353 C C . SER A 1 173 ? 2.548 -5.938 -0.730 1.00 89.31 173 SER A C 1
ATOM 1355 O O . SER A 1 173 ? 2.074 -6.311 0.349 1.00 89.31 173 SER A O 1
ATOM 1357 N N . PRO A 1 174 ? 2.438 -4.662 -1.153 1.00 90.25 174 PRO A N 1
ATOM 1358 C CA . PRO A 1 174 ? 1.778 -3.607 -0.387 1.00 90.25 174 PRO A CA 1
ATOM 1359 C C . PRO A 1 174 ? 0.311 -3.909 -0.084 1.00 90.25 174 PRO A C 1
ATOM 1361 O O . PRO A 1 174 ? -0.147 -3.634 1.021 1.00 90.25 174 PRO A O 1
ATOM 1364 N N . ASN A 1 175 ? -0.417 -4.523 -1.021 1.00 91.62 175 ASN A N 1
ATOM 1365 C CA . ASN A 1 175 ? -1.797 -4.959 -0.811 1.00 91.62 175 ASN A CA 1
ATOM 1366 C C . ASN A 1 175 ? -1.933 -5.914 0.394 1.00 91.62 175 ASN A C 1
ATOM 1368 O O . ASN A 1 175 ? -2.741 -5.682 1.292 1.00 91.62 175 ASN A O 1
ATOM 1372 N N . VAL A 1 176 ? -1.095 -6.951 0.459 1.00 92.88 176 VAL A N 1
ATOM 1373 C CA . VAL A 1 176 ? -1.056 -7.926 1.556 1.00 92.88 176 VAL A CA 1
ATOM 1374 C C . VAL A 1 176 ? -0.602 -7.267 2.855 1.00 92.88 176 VAL A C 1
ATOM 1376 O O . VAL A 1 176 ? -1.186 -7.525 3.907 1.00 92.88 176 VAL A O 1
ATOM 1379 N N . ALA A 1 177 ? 0.413 -6.402 2.799 1.00 93.31 177 ALA A N 1
ATOM 1380 C CA . ALA A 1 177 ? 0.896 -5.677 3.971 1.00 93.31 177 ALA A CA 1
ATOM 1381 C C . ALA A 1 177 ? -0.201 -4.781 4.574 1.00 93.31 177 ALA A C 1
ATOM 1383 O O . ALA A 1 177 ? -0.387 -4.783 5.791 1.00 93.31 177 ALA A O 1
ATOM 1384 N N . LEU A 1 178 ? -0.978 -4.087 3.736 1.00 94.56 178 LEU A N 1
ATOM 1385 C CA . LEU A 1 178 ? -2.093 -3.250 4.178 1.00 94.56 178 LEU A CA 1
ATOM 1386 C C . LEU A 1 178 ? -3.231 -4.069 4.795 1.00 94.56 178 LEU A C 1
ATOM 1388 O O . LEU A 1 178 ? -3.743 -3.699 5.847 1.00 94.56 178 LEU A O 1
ATOM 1392 N N . VAL A 1 179 ? -3.593 -5.202 4.185 1.00 95.06 179 VAL A N 1
ATOM 1393 C CA . VAL A 1 179 ? -4.613 -6.115 4.732 1.00 95.06 179 VAL A CA 1
ATOM 1394 C C . VAL A 1 179 ? -4.187 -6.666 6.092 1.00 95.06 179 VAL A C 1
ATOM 1396 O O . VAL A 1 179 ? -4.971 -6.627 7.037 1.00 95.06 179 VAL A O 1
ATOM 1399 N N . ARG A 1 180 ? -2.932 -7.104 6.236 1.00 95.12 180 ARG A N 1
ATOM 1400 C CA . ARG A 1 180 ? -2.395 -7.582 7.521 1.00 95.12 180 ARG A CA 1
ATOM 1401 C C . ARG A 1 180 ? -2.343 -6.481 8.575 1.00 95.12 180 ARG A C 1
ATOM 1403 O O . ARG A 1 180 ? -2.653 -6.732 9.737 1.00 95.12 180 ARG A O 1
ATOM 1410 N N . LYS A 1 181 ? -1.990 -5.255 8.175 1.00 94.12 181 LYS A N 1
ATOM 1411 C CA . LYS A 1 181 ? -2.041 -4.082 9.055 1.00 94.12 181 LYS A CA 1
ATOM 1412 C C . LYS A 1 181 ? -3.467 -3.831 9.548 1.00 94.12 181 LYS A C 1
ATOM 1414 O O . LYS A 1 181 ? -3.660 -3.682 10.750 1.00 94.12 181 LYS A O 1
ATOM 1419 N N . ALA A 1 182 ? -4.455 -3.851 8.654 1.00 95.12 182 ALA A N 1
ATOM 1420 C CA . ALA A 1 182 ? -5.859 -3.660 9.009 1.00 95.12 182 ALA A CA 1
ATOM 1421 C C . ALA A 1 182 ? -6.380 -4.770 9.941 1.00 95.12 182 ALA A C 1
ATOM 1423 O O . ALA A 1 182 ? -7.032 -4.470 10.937 1.00 95.12 182 ALA A O 1
ATOM 1424 N N . GLN A 1 183 ? -6.024 -6.037 9.694 1.00 95.81 183 GLN A N 1
ATOM 1425 C CA . GLN A 1 183 ? -6.336 -7.153 10.599 1.00 95.81 183 GLN A CA 1
ATOM 1426 C C . GLN A 1 183 ? -5.737 -6.941 12.000 1.00 95.81 183 GLN A C 1
ATOM 1428 O O . GLN A 1 183 ? -6.422 -7.129 13.004 1.00 95.81 183 GLN A O 1
ATOM 1433 N N . ALA A 1 184 ? -4.468 -6.527 12.079 1.00 95.19 184 ALA A N 1
ATOM 1434 C CA . ALA A 1 184 ? -3.800 -6.265 13.352 1.00 95.19 184 ALA A CA 1
ATOM 1435 C C . ALA A 1 184 ? -4.431 -5.080 14.104 1.00 95.19 184 ALA A C 1
ATOM 1437 O O . ALA A 1 184 ? -4.634 -5.157 15.314 1.00 95.19 184 ALA A O 1
ATOM 1438 N N . GLN A 1 185 ? -4.785 -4.007 13.392 1.00 94.88 185 GLN A N 1
ATOM 1439 C CA . GLN A 1 185 ? -5.473 -2.847 13.963 1.00 94.88 185 GLN A CA 1
ATOM 1440 C C . GLN A 1 185 ? -6.900 -3.177 14.407 1.00 94.88 185 GLN A C 1
ATOM 1442 O O . GLN A 1 185 ? -7.327 -2.699 15.453 1.00 94.88 185 GLN A O 1
ATOM 1447 N N . GLN A 1 186 ? -7.621 -4.030 13.676 1.00 94.12 186 GLN A N 1
ATOM 1448 C CA . GLN A 1 186 ? -8.925 -4.528 14.110 1.00 94.12 186 GLN A CA 1
ATOM 1449 C C . GLN A 1 186 ? -8.799 -5.327 15.407 1.00 94.12 186 GLN A C 1
ATOM 1451 O O . GLN A 1 186 ? -9.528 -5.052 16.354 1.00 94.12 186 GLN A O 1
ATOM 1456 N N . ALA A 1 187 ? -7.843 -6.255 15.487 1.00 94.31 187 ALA A N 1
ATOM 1457 C CA . ALA A 1 187 ? -7.599 -7.009 16.713 1.00 94.31 187 ALA A CA 1
ATOM 1458 C C . ALA A 1 187 ? -7.232 -6.086 17.892 1.00 94.31 187 ALA A C 1
ATOM 1460 O O . ALA A 1 187 ? -7.695 -6.298 19.012 1.00 94.31 187 ALA A O 1
ATOM 1461 N N . ALA A 1 188 ? -6.441 -5.036 17.645 1.00 92.56 188 ALA A N 1
ATOM 1462 C CA . ALA A 1 188 ? -6.109 -4.032 18.655 1.00 92.56 188 ALA A CA 1
ATOM 1463 C C . ALA A 1 188 ? -7.334 -3.209 19.092 1.00 92.56 188 ALA A C 1
ATOM 1465 O O . ALA A 1 188 ? -7.511 -2.978 20.284 1.00 92.56 188 ALA A O 1
ATOM 1466 N N . TRP A 1 189 ? -8.199 -2.807 18.157 1.00 94.12 189 TRP A N 1
ATOM 1467 C CA . TRP A 1 189 ? -9.445 -2.088 18.443 1.00 94.12 189 TRP A CA 1
ATOM 1468 C C . TRP A 1 189 ? -10.452 -2.939 19.229 1.00 94.12 189 TRP A C 1
ATOM 1470 O O . TRP A 1 189 ? -11.102 -2.437 20.146 1.00 94.12 189 TRP A O 1
ATOM 1480 N N . GLU A 1 190 ? -10.561 -4.231 18.913 1.00 92.75 190 GLU A N 1
ATOM 1481 C CA . GLU A 1 190 ? -11.410 -5.178 19.644 1.00 92.75 190 GLU A CA 1
ATOM 1482 C C . GLU A 1 190 ? -10.908 -5.425 21.074 1.00 92.75 190 GLU A C 1
ATOM 1484 O O . GLU A 1 190 ? -11.717 -5.631 21.979 1.00 92.75 190 GLU A O 1
ATOM 1489 N N . ALA A 1 191 ? -9.589 -5.373 21.284 1.00 92.75 191 ALA A N 1
ATOM 1490 C CA . ALA A 1 191 ? -8.949 -5.575 22.582 1.00 92.75 191 ALA A CA 1
ATOM 1491 C C . ALA A 1 191 ? -8.793 -4.292 23.425 1.00 92.75 191 ALA A C 1
ATOM 1493 O O . ALA A 1 191 ? -8.398 -4.387 24.587 1.00 92.75 191 ALA A O 1
ATOM 1494 N N . ALA A 1 192 ? -9.050 -3.110 22.859 1.00 91.31 192 ALA A N 1
ATOM 1495 C CA . ALA A 1 192 ? -8.845 -1.829 23.530 1.00 91.31 192 ALA A CA 1
ATOM 1496 C C . ALA A 1 192 ? -9.981 -1.472 24.506 1.00 91.31 192 ALA A C 1
ATOM 1498 O O . ALA A 1 192 ? -11.164 -1.666 24.213 1.00 91.31 192 ALA A O 1
ATOM 1499 N N . ASP A 1 193 ? -9.605 -0.863 25.633 1.00 91.00 193 ASP A N 1
ATOM 1500 C CA . ASP A 1 193 ? -10.526 -0.224 26.581 1.00 91.00 193 ASP A CA 1
ATOM 1501 C C . ASP A 1 193 ? -11.069 1.109 26.026 1.00 91.00 193 ASP A C 1
ATOM 1503 O O . ASP A 1 193 ? -10.469 1.695 25.124 1.00 91.00 193 ASP A O 1
ATOM 1507 N N . ASP A 1 194 ? -12.172 1.623 26.586 1.00 82.06 194 ASP A N 1
ATOM 1508 C CA . ASP A 1 194 ? -12.952 2.750 26.034 1.00 82.06 194 ASP A CA 1
ATOM 1509 C C . ASP A 1 194 ? -12.119 3.987 25.632 1.00 82.06 194 ASP A C 1
ATOM 1511 O O . ASP A 1 194 ? -12.337 4.545 24.554 1.00 82.06 194 ASP A O 1
ATOM 1515 N N . ASP A 1 195 ? -11.124 4.384 26.432 1.00 80.94 195 ASP A N 1
ATOM 1516 C CA . ASP A 1 195 ? -10.279 5.553 26.137 1.00 80.94 195 ASP A CA 1
ATOM 1517 C C . ASP A 1 195 ? -9.285 5.298 24.985 1.00 80.94 195 ASP A C 1
ATOM 1519 O O . ASP A 1 195 ? -9.037 6.177 24.157 1.00 80.94 195 ASP A O 1
ATOM 1523 N N . ALA A 1 196 ? -8.721 4.089 24.895 1.00 87.69 196 ALA A N 1
ATOM 1524 C CA . ALA A 1 196 ? -7.787 3.704 23.830 1.00 87.69 196 ALA A CA 1
ATOM 1525 C C . ALA A 1 196 ? -8.514 3.307 22.534 1.00 87.69 196 ALA A C 1
ATOM 1527 O O . ALA A 1 196 ? -7.942 3.355 21.441 1.00 87.69 196 ALA A O 1
ATOM 1528 N N . LYS A 1 197 ? -9.792 2.943 22.649 1.00 91.12 197 LYS A N 1
ATOM 1529 C CA . LYS A 1 197 ? -10.612 2.454 21.546 1.00 91.12 197 LYS A CA 1
ATOM 1530 C C . LYS A 1 197 ? -10.858 3.507 20.476 1.00 91.12 197 LYS A C 1
ATOM 1532 O O . LYS A 1 197 ? -10.848 3.171 19.297 1.00 91.12 197 LYS A O 1
ATOM 1537 N N . VAL A 1 198 ? -11.014 4.774 20.866 1.00 89.75 198 VAL A N 1
ATOM 1538 C CA . VAL A 1 198 ? -11.197 5.887 19.917 1.00 89.75 198 VAL A CA 1
ATOM 1539 C C . VAL A 1 198 ? -9.967 6.053 19.024 1.00 89.75 198 VAL A C 1
ATOM 1541 O O . VAL A 1 198 ? -10.098 6.182 17.810 1.00 89.75 198 VAL A O 1
ATOM 1544 N N . GLN A 1 199 ? -8.768 5.997 19.608 1.00 89.31 199 GLN A N 1
ATOM 1545 C CA . GLN A 1 199 ? -7.521 6.110 18.851 1.00 89.31 199 GLN A CA 1
ATOM 1546 C C . GLN A 1 199 ? -7.321 4.903 17.924 1.00 89.31 199 GLN A C 1
ATOM 1548 O O . GLN A 1 199 ? -7.036 5.078 16.741 1.00 89.31 199 GLN A O 1
ATOM 1553 N N . ALA A 1 200 ? -7.544 3.687 18.433 1.00 91.50 200 ALA A N 1
ATOM 1554 C CA . ALA A 1 200 ? -7.466 2.471 17.625 1.00 91.50 200 ALA A CA 1
ATOM 1555 C C . ALA A 1 200 ? -8.489 2.472 16.472 1.00 91.50 200 ALA A C 1
ATOM 1557 O O . ALA A 1 200 ? -8.185 2.025 15.367 1.00 91.50 200 ALA A O 1
ATOM 1558 N N . GLU A 1 201 ? -9.687 3.024 16.696 1.00 93.06 201 GLU A N 1
ATOM 1559 C CA . GLU A 1 201 ? -10.694 3.201 15.651 1.00 93.06 201 GLU A CA 1
ATOM 1560 C C . GLU A 1 201 ? -10.226 4.178 14.567 1.00 93.06 201 GLU A C 1
ATOM 1562 O O . GLU A 1 201 ? -10.377 3.883 13.382 1.00 93.06 201 GLU A O 1
ATOM 1567 N N . MET A 1 202 ? -9.641 5.320 14.943 1.00 91.25 202 MET A N 1
ATOM 1568 C CA . MET A 1 202 ? -9.110 6.285 13.974 1.00 91.25 202 MET A CA 1
ATOM 1569 C C . MET A 1 202 ? -8.019 5.663 13.094 1.00 91.25 202 MET A C 1
ATOM 1571 O O . MET A 1 202 ? -8.055 5.813 11.873 1.00 91.25 202 MET A O 1
ATOM 1575 N N . GLU A 1 203 ? -7.095 4.916 13.696 1.00 91.12 203 GLU A N 1
ATOM 1576 C CA . GLU A 1 203 ? -6.017 4.230 12.976 1.00 91.12 203 GLU A CA 1
ATOM 1577 C C . GLU A 1 203 ? -6.535 3.135 12.035 1.00 91.12 203 GLU A C 1
ATOM 1579 O O . GLU A 1 203 ? -6.019 2.967 10.926 1.00 91.12 203 GLU A O 1
ATOM 1584 N N . LEU A 1 204 ? -7.568 2.398 12.457 1.00 93.94 204 LEU A N 1
ATOM 1585 C CA . LEU A 1 204 ? -8.219 1.392 11.623 1.00 93.94 204 LEU A CA 1
ATOM 1586 C C . LEU A 1 204 ? -8.961 2.040 10.446 1.00 93.94 204 LEU A C 1
ATOM 1588 O O . LEU A 1 204 ? -8.852 1.568 9.313 1.00 93.94 204 LEU A O 1
ATOM 1592 N N . ARG A 1 205 ? -9.683 3.141 10.691 1.00 94.06 205 ARG A N 1
ATOM 1593 C CA . ARG A 1 205 ? -10.386 3.900 9.645 1.00 94.06 205 ARG A CA 1
ATOM 1594 C C . ARG A 1 205 ? -9.425 4.446 8.597 1.00 94.06 205 ARG A C 1
ATOM 1596 O O . ARG A 1 205 ? -9.719 4.324 7.413 1.00 94.06 205 ARG A O 1
ATOM 1603 N N . GLU A 1 206 ? -8.261 4.953 8.995 1.00 92.00 206 GLU A N 1
ATOM 1604 C CA . GLU A 1 206 ? -7.243 5.415 8.043 1.00 92.00 206 GLU A CA 1
ATOM 1605 C C . GLU A 1 206 ? -6.755 4.279 7.121 1.00 92.00 206 GLU A C 1
ATOM 1607 O O . GLU A 1 206 ? -6.601 4.460 5.907 1.00 92.00 206 GLU A O 1
ATOM 1612 N N . SER A 1 207 ? -6.538 3.080 7.669 1.00 93.62 207 SER A N 1
ATOM 1613 C CA . SER A 1 207 ? -6.163 1.915 6.859 1.00 93.62 207 SER A CA 1
ATOM 1614 C C . SER A 1 207 ? -7.283 1.490 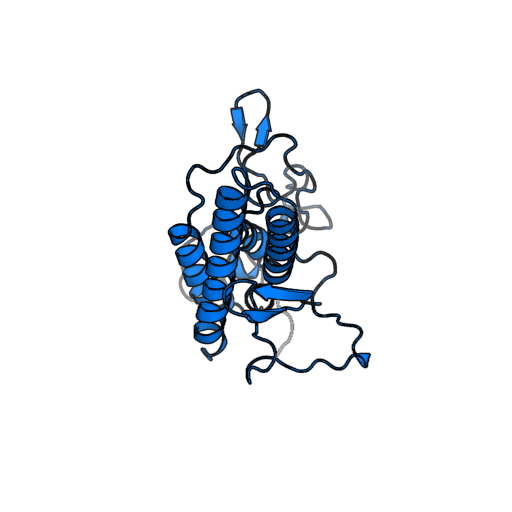5.907 1.00 93.62 207 SER A C 1
ATOM 1616 O O . SER A 1 207 ? -6.998 1.170 4.753 1.00 93.62 207 SER A O 1
ATOM 1618 N N . ILE A 1 208 ? -8.546 1.537 6.342 1.00 94.75 208 ILE A N 1
ATOM 1619 C CA . ILE A 1 208 ? -9.712 1.252 5.486 1.00 94.75 208 ILE A CA 1
ATOM 1620 C C . ILE A 1 208 ? -9.830 2.284 4.356 1.00 94.75 208 ILE A C 1
ATOM 1622 O O . ILE A 1 208 ? -10.025 1.911 3.200 1.00 94.75 208 ILE A O 1
ATOM 1626 N N . GLU A 1 209 ? -9.648 3.572 4.649 1.00 93.25 209 GLU A N 1
ATOM 1627 C CA . GLU A 1 209 ? -9.629 4.624 3.626 1.00 93.25 209 GLU A CA 1
ATOM 1628 C C . GLU A 1 209 ? -8.506 4.393 2.609 1.00 93.25 209 GLU A C 1
ATOM 1630 O O . GLU A 1 209 ? -8.709 4.530 1.402 1.00 93.25 209 GLU A O 1
ATOM 1635 N N . THR A 1 210 ? -7.332 3.966 3.077 1.00 91.56 210 THR A N 1
ATOM 1636 C CA . THR A 1 210 ? -6.203 3.626 2.205 1.00 91.56 210 THR A CA 1
ATOM 1637 C C . THR A 1 210 ? -6.507 2.400 1.330 1.00 91.56 210 THR A C 1
ATOM 1639 O O . THR A 1 210 ? -6.157 2.402 0.147 1.00 91.56 210 THR A O 1
ATOM 1642 N N . LEU A 1 211 ? -7.195 1.377 1.860 1.00 93.69 211 LEU A N 1
ATOM 1643 C CA . LEU A 1 211 ? -7.667 0.217 1.086 1.00 93.69 211 LEU A CA 1
ATOM 1644 C C . LEU A 1 211 ? -8.641 0.646 -0.020 1.00 93.69 211 LEU A C 1
ATOM 1646 O O . LEU A 1 211 ? -8.502 0.218 -1.168 1.00 93.69 211 LEU A O 1
ATOM 1650 N N . ASP A 1 212 ? -9.605 1.512 0.303 1.00 91.81 212 ASP A N 1
ATOM 1651 C CA . ASP A 1 212 ? -10.580 2.020 -0.664 1.00 91.81 212 ASP A CA 1
ATOM 1652 C C . ASP A 1 212 ? -9.919 2.893 -1.744 1.00 91.81 212 ASP A C 1
ATOM 1654 O O . ASP A 1 212 ? -10.266 2.764 -2.922 1.00 91.81 212 ASP A O 1
ATOM 1658 N N . LEU A 1 213 ? -8.934 3.725 -1.383 1.00 90.81 213 LEU A N 1
ATOM 1659 C CA . LEU A 1 213 ? -8.137 4.497 -2.343 1.00 90.81 213 LEU A CA 1
ATOM 1660 C C . LEU A 1 213 ? -7.332 3.593 -3.275 1.00 90.81 213 LEU A C 1
ATOM 1662 O O . LEU A 1 213 ? -7.367 3.781 -4.492 1.00 90.81 213 LEU A O 1
ATOM 1666 N N . MET A 1 214 ? -6.618 2.612 -2.716 1.00 89.31 214 MET A N 1
ATOM 1667 C CA . MET A 1 214 ? -5.802 1.678 -3.490 1.00 89.31 214 MET A CA 1
ATOM 1668 C C . MET A 1 214 ? -6.669 0.888 -4.474 1.00 89.31 214 MET A C 1
ATOM 1670 O O . MET A 1 214 ? -6.338 0.830 -5.657 1.00 89.31 214 MET A O 1
ATOM 1674 N N . ARG A 1 215 ? -7.823 0.375 -4.024 1.00 89.88 215 ARG A N 1
ATOM 1675 C CA . ARG A 1 215 ? -8.799 -0.312 -4.882 1.00 89.88 215 ARG A CA 1
ATOM 1676 C C . ARG A 1 215 ? -9.350 0.605 -5.974 1.00 89.88 215 ARG A C 1
ATOM 1678 O O . ARG A 1 215 ? -9.341 0.233 -7.143 1.00 89.88 215 ARG A O 1
ATOM 1685 N N . GLY A 1 216 ? -9.845 1.788 -5.604 1.00 86.88 216 GLY A N 1
ATOM 1686 C CA . GLY A 1 216 ? -10.497 2.703 -6.543 1.00 86.88 216 GLY A CA 1
ATOM 1687 C C . GLY A 1 216 ? -9.552 3.193 -7.638 1.00 86.88 216 GLY A C 1
ATOM 1688 O O . GLY A 1 216 ? -9.922 3.220 -8.810 1.00 86.88 216 GLY A O 1
ATOM 1689 N N . LEU A 1 217 ? -8.309 3.527 -7.279 1.00 84.38 217 LEU A N 1
ATOM 1690 C CA . LEU A 1 217 ? -7.291 3.900 -8.258 1.00 84.38 217 LEU A CA 1
ATOM 1691 C C . LEU A 1 217 ? -6.876 2.695 -9.106 1.00 84.38 217 LEU A C 1
ATOM 1693 O O . LEU A 1 217 ? -6.812 2.820 -10.327 1.00 84.38 217 LEU A O 1
ATOM 1697 N N . TYR A 1 218 ? -6.685 1.517 -8.508 1.00 83.88 218 TYR A N 1
ATOM 1698 C CA . TYR A 1 218 ? -6.377 0.312 -9.275 1.00 83.88 218 TYR A CA 1
ATOM 1699 C C . TYR A 1 218 ? -7.454 0.023 -10.329 1.00 83.88 218 TYR A C 1
ATOM 1701 O O . TYR A 1 218 ? -7.115 -0.209 -11.483 1.00 83.88 218 TYR A O 1
ATOM 1709 N N . GLU A 1 219 ? -8.744 0.105 -9.994 1.00 81.75 219 GLU A N 1
ATOM 1710 C CA . GLU A 1 219 ? -9.842 -0.111 -10.952 1.00 81.75 219 GLU A CA 1
ATOM 1711 C C . GLU A 1 219 ? -9.802 0.869 -12.139 1.00 81.75 219 GLU A C 1
ATOM 1713 O O . GLU A 1 219 ? -10.053 0.472 -13.276 1.00 81.75 219 GLU A O 1
ATOM 1718 N N . ILE A 1 220 ? -9.441 2.134 -11.902 1.00 80.25 220 ILE A N 1
ATOM 1719 C CA . ILE A 1 220 ? -9.336 3.154 -12.957 1.00 80.25 220 ILE A CA 1
ATOM 1720 C C . ILE A 1 220 ? -8.113 2.900 -13.849 1.00 80.25 220 ILE A C 1
ATOM 1722 O O . ILE A 1 220 ? -8.217 2.941 -15.077 1.00 80.25 220 ILE A O 1
ATOM 1726 N N . TYR A 1 221 ? -6.949 2.657 -13.242 1.00 74.00 221 TYR A N 1
ATOM 1727 C CA . TYR A 1 221 ? -5.668 2.608 -13.950 1.00 74.00 221 TYR A CA 1
ATOM 1728 C C . TYR A 1 221 ? -5.354 1.232 -14.550 1.00 74.00 221 TYR A C 1
ATOM 1730 O O . TYR A 1 221 ? -4.740 1.171 -15.611 1.00 74.00 221 TYR A O 1
ATOM 1738 N N . SER A 1 222 ? -5.818 0.134 -13.949 1.00 69.44 222 SER A N 1
ATOM 1739 C CA . SER A 1 222 ? -5.657 -1.219 -14.513 1.00 69.44 222 SER A CA 1
ATOM 1740 C C . SER A 1 222 ? -6.489 -1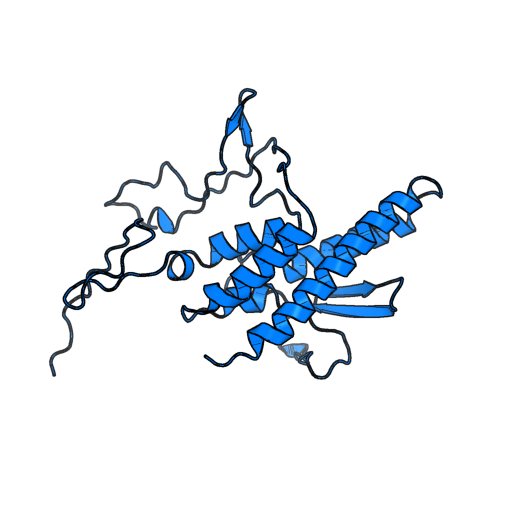.439 -15.781 1.00 69.44 222 SER A C 1
ATOM 1742 O O . SER A 1 222 ? -6.110 -2.224 -16.649 1.00 69.44 222 SER A O 1
ATOM 1744 N N . ALA A 1 223 ? -7.610 -0.722 -15.924 1.00 61.59 223 ALA A N 1
ATOM 1745 C CA . ALA A 1 223 ? -8.466 -0.782 -17.104 1.00 61.59 223 ALA A CA 1
ATOM 1746 C C . ALA A 1 223 ? -7.925 0.037 -18.291 1.00 61.59 223 ALA A C 1
ATOM 1748 O O . ALA A 1 223 ? -8.389 -0.150 -19.422 1.00 61.59 223 ALA A O 1
ATOM 1749 N N . MET A 1 224 ? -6.949 0.928 -18.068 1.00 53.06 224 MET A N 1
ATOM 1750 C CA . MET A 1 224 ? -6.293 1.657 -19.152 1.00 53.06 224 MET A CA 1
ATOM 1751 C C . MET A 1 224 ? -5.394 0.714 -19.948 1.00 53.06 224 MET A C 1
ATOM 1753 O O . MET A 1 224 ? -4.242 0.460 -19.608 1.00 53.06 224 MET A O 1
ATOM 1757 N N . ARG A 1 225 ? -5.938 0.213 -21.057 1.00 43.06 225 ARG A N 1
ATOM 1758 C CA . ARG A 1 225 ? -5.143 -0.366 -22.139 1.00 43.06 225 ARG A CA 1
ATOM 1759 C C . ARG A 1 225 ? -4.412 0.779 -22.841 1.00 43.06 225 ARG A C 1
ATOM 1761 O O . ARG A 1 225 ? -5.064 1.574 -23.516 1.00 43.06 225 ARG A O 1
ATOM 1768 N N . ILE A 1 226 ? -3.101 0.876 -22.626 1.00 41.34 226 ILE A N 1
ATOM 1769 C CA . ILE A 1 226 ? -2.200 1.731 -23.414 1.00 41.34 226 ILE A CA 1
ATOM 1770 C C . ILE A 1 226 ? -1.919 1.042 -24.750 1.00 41.34 226 ILE A C 1
ATOM 1772 O O . ILE A 1 226 ? -1.679 -0.188 -24.730 1.00 41.34 226 ILE A O 1
#

Sequence (226 aa):
MTLTDSTVYFTTNYVGEQLNIGVGTSLGFNTMYPRQLTEVFGSIIVGDKDYHAWSAEGGRAQPRKYFDEYNMDAYTVSPSPYLTQNKDKPATMVEPSIDNLTLKAYLLLYGMAYLPASFDPAFLDSFAICIDGSGSCPDISPSSGIVPETFTDPFGGKTYRVWAPVYRTDWYSPNVALVRKAQAQQAAWEAADDDAKVQAEMELRESIETLDLMRGLYEIYSAMRI

Radius of gyration: 20.44 Å; chains: 1; bounding box: 53×41×69 Å

pLDDT: mean 74.22, std 17.95, range [20.48, 96.06]

Foldseek 3Di:
DDDDDDQPAPPDPDDDDPPPPDRYDHDDPLQLCVQLLLLQLLCLLLVPCQNFFFACPPNDTHGDDQWDPVQQPVPDDVVHRSPHGDPDGRPHTDDDPDRDPVSSLVSLLCQLAPSVPHVDCLSLLLLDKDWPPDPSDDDDDVVVVWDWQWDADPPPRTIIIHTHDVPDPPGRRSLNSLSVVLVVLVVVLVVDDPVVNVVSVVSNVRSVVSNVSSNVSSVVRVPDDD